Protein AF-A0A261CXR0-F1 (afdb_monomer_lite)

Structure (mmCIF, N/CA/C/O backbone):
data_AF-A0A261CXR0-F1
#
_entry.id   AF-A0A261CXR0-F1
#
loop_
_atom_site.group_PDB
_atom_site.id
_atom_site.type_symbol
_atom_site.label_atom_id
_atom_site.label_alt_id
_atom_site.label_comp_id
_atom_site.label_asym_id
_atom_site.label_entity_id
_atom_site.label_seq_id
_atom_site.pdbx_PDB_ins_code
_atom_site.Cartn_x
_atom_site.Cartn_y
_atom_site.Cartn_z
_atom_site.occupancy
_atom_site.B_iso_or_equiv
_atom_site.auth_seq_id
_atom_site.auth_comp_id
_atom_site.auth_asym_id
_atom_site.auth_atom_id
_atom_site.pdbx_PDB_model_num
ATOM 1 N N . MET A 1 1 ? 20.442 -10.184 3.361 1.00 82.75 1 MET A N 1
ATOM 2 C CA . MET A 1 1 ? 20.513 -10.593 1.941 1.00 82.75 1 MET A CA 1
ATOM 3 C C . MET A 1 1 ? 20.569 -9.322 1.122 1.00 82.75 1 MET A C 1
ATOM 5 O O . MET A 1 1 ? 19.771 -8.450 1.417 1.00 82.75 1 MET A O 1
ATOM 9 N N . GLN A 1 2 ? 21.498 -9.209 0.175 1.00 91.12 2 GLN A N 1
ATOM 10 C CA . GLN A 1 2 ? 21.590 -8.062 -0.731 1.00 91.12 2 GLN A CA 1
ATOM 11 C C . GLN A 1 2 ? 21.137 -8.507 -2.126 1.00 91.12 2 GLN A C 1
ATOM 13 O O . GLN A 1 2 ? 21.630 -9.507 -2.643 1.00 91.12 2 GLN A O 1
ATOM 18 N N . LEU A 1 3 ? 20.175 -7.792 -2.696 1.00 92.50 3 LEU A N 1
ATOM 19 C CA . LEU A 1 3 ? 19.566 -7.995 -4.012 1.00 92.50 3 LEU A CA 1
ATOM 20 C C . LEU A 1 3 ? 20.046 -6.962 -5.039 1.00 92.50 3 LEU A C 1
ATOM 22 O O . LEU A 1 3 ? 19.962 -7.215 -6.238 1.00 92.50 3 LEU A O 1
ATOM 26 N N . HIS A 1 4 ? 20.537 -5.806 -4.584 1.00 96.62 4 HIS A N 1
ATOM 27 C CA . HIS A 1 4 ? 21.045 -4.740 -5.442 1.00 96.62 4 HIS A CA 1
ATOM 28 C C . HIS A 1 4 ? 22.230 -3.999 -4.799 1.00 96.62 4 HIS A C 1
ATOM 30 O O . HIS A 1 4 ? 22.341 -3.906 -3.577 1.00 96.62 4 HIS A O 1
ATOM 36 N N . THR A 1 5 ? 23.144 -3.464 -5.611 1.00 95.94 5 THR A N 1
ATOM 37 C CA . THR A 1 5 ? 24.320 -2.724 -5.109 1.00 95.94 5 THR A CA 1
ATOM 38 C C . THR A 1 5 ? 23.984 -1.300 -4.662 1.00 95.94 5 THR A C 1
ATOM 40 O O . THR A 1 5 ? 24.599 -0.797 -3.727 1.00 95.94 5 THR A O 1
ATOM 43 N N . ASP A 1 6 ? 22.988 -0.668 -5.287 1.00 97.12 6 ASP A N 1
ATOM 44 C CA . ASP A 1 6 ? 22.354 0.566 -4.797 1.00 97.12 6 ASP A CA 1
ATOM 45 C C . ASP A 1 6 ? 21.498 0.299 -3.534 1.00 97.12 6 ASP A C 1
ATOM 47 O O . ASP A 1 6 ? 20.529 -0.462 -3.628 1.00 97.12 6 ASP A O 1
ATOM 51 N N . PRO A 1 7 ? 21.794 0.928 -2.376 1.00 94.06 7 PRO A N 1
ATOM 52 C CA . PRO A 1 7 ? 21.072 0.685 -1.122 1.00 94.06 7 PRO A CA 1
ATOM 53 C C . PRO A 1 7 ? 19.603 1.128 -1.113 1.00 94.06 7 PRO A C 1
ATOM 55 O O . PRO A 1 7 ? 18.801 0.603 -0.338 1.00 94.06 7 PRO A O 1
ATOM 58 N N . ALA A 1 8 ? 19.223 2.128 -1.912 1.00 92.69 8 ALA A N 1
ATOM 59 C CA . ALA A 1 8 ? 17.828 2.545 -2.010 1.00 92.69 8 ALA A CA 1
ATOM 60 C C . ALA A 1 8 ? 17.023 1.501 -2.788 1.00 92.69 8 ALA A C 1
ATOM 62 O O . ALA A 1 8 ? 15.955 1.091 -2.336 1.00 92.69 8 ALA A O 1
ATOM 63 N N . PHE A 1 9 ? 17.570 1.015 -3.904 1.00 96.12 9 PHE A N 1
ATOM 64 C CA . PHE A 1 9 ? 16.932 -0.042 -4.691 1.00 96.12 9 PHE A CA 1
ATOM 65 C C . PHE A 1 9 ? 16.865 -1.341 -3.889 1.00 96.12 9 PHE A C 1
ATOM 67 O O . PHE A 1 9 ? 15.807 -1.961 -3.831 1.00 96.12 9 PHE A O 1
ATOM 74 N N . ASP A 1 10 ? 17.946 -1.711 -3.199 1.00 94.56 10 ASP A N 1
ATOM 75 C CA . ASP A 1 10 ? 18.016 -2.925 -2.382 1.00 94.56 10 ASP A CA 1
ATOM 76 C C . ASP A 1 10 ? 16.894 -2.997 -1.337 1.00 94.56 10 ASP A C 1
ATOM 78 O O . ASP A 1 10 ? 16.159 -3.984 -1.275 1.00 94.56 10 ASP A O 1
ATOM 82 N N . ARG A 1 11 ? 16.678 -1.908 -0.586 1.00 90.38 11 ARG A N 1
ATOM 83 C CA . ARG A 1 11 ? 15.590 -1.817 0.402 1.00 90.38 11 ARG A CA 1
ATOM 84 C C . ARG A 1 11 ? 14.211 -2.022 -0.225 1.00 90.38 11 ARG A C 1
ATOM 86 O O . ARG A 1 11 ? 13.382 -2.744 0.329 1.00 90.38 11 ARG A O 1
ATOM 93 N N . LEU A 1 12 ? 13.961 -1.436 -1.394 1.00 92.50 12 LEU A N 1
ATOM 94 C CA . LEU A 1 12 ? 12.686 -1.588 -2.102 1.00 92.50 12 LEU A CA 1
ATOM 95 C C . LEU A 1 12 ? 12.484 -2.998 -2.666 1.00 92.50 12 LEU A C 1
ATOM 97 O O . LEU A 1 12 ? 11.352 -3.491 -2.692 1.00 92.50 12 LEU A O 1
ATOM 101 N N . LEU A 1 13 ? 13.556 -3.666 -3.092 1.00 94.69 13 LEU A N 1
ATOM 102 C CA . LEU A 1 13 ? 13.505 -5.061 -3.532 1.00 94.69 13 LEU A CA 1
ATOM 103 C C . LEU A 1 13 ? 13.251 -6.012 -2.363 1.00 94.69 13 LEU A C 1
ATOM 105 O O . LEU A 1 13 ? 12.416 -6.907 -2.485 1.00 94.69 13 LEU A O 1
ATOM 109 N N . LEU A 1 14 ? 13.898 -5.793 -1.216 1.00 90.88 14 LEU A N 1
ATOM 110 C CA . LEU A 1 14 ? 13.648 -6.563 0.005 1.00 90.88 14 LEU A CA 1
ATOM 111 C C . LEU A 1 14 ? 12.201 -6.397 0.481 1.00 90.88 14 LEU A C 1
ATOM 113 O O . LEU A 1 14 ? 11.533 -7.389 0.770 1.00 90.88 14 LEU A O 1
ATOM 117 N N . ARG A 1 15 ? 11.671 -5.168 0.464 1.00 88.81 15 ARG A N 1
ATOM 118 C CA . ARG A 1 15 ? 10.248 -4.922 0.728 1.00 88.81 15 ARG A CA 1
ATOM 119 C C . ARG A 1 15 ? 9.354 -5.639 -0.284 1.00 88.81 15 ARG A C 1
ATOM 121 O O . ARG A 1 15 ? 8.373 -6.257 0.112 1.00 88.81 15 ARG A O 1
ATOM 128 N N . SER A 1 16 ? 9.703 -5.626 -1.568 1.00 93.12 16 SER A N 1
ATOM 129 C CA . SER A 1 16 ? 8.937 -6.348 -2.595 1.00 93.12 16 SER A CA 1
ATOM 130 C C . SER A 1 16 ? 8.933 -7.861 -2.369 1.00 93.12 16 SER A C 1
ATOM 132 O O . SER A 1 16 ? 7.920 -8.504 -2.621 1.00 93.12 16 SER A O 1
ATOM 134 N N . LEU A 1 17 ? 10.011 -8.446 -1.836 1.00 91.62 17 LEU A N 1
ATOM 135 C CA . LEU A 1 17 ? 10.015 -9.868 -1.480 1.00 91.62 17 LEU A CA 1
ATOM 136 C C . LEU A 1 17 ? 8.971 -10.204 -0.413 1.00 91.62 17 LEU A C 1
ATOM 138 O O . LEU A 1 17 ? 8.344 -11.259 -0.514 1.00 91.62 17 LEU A O 1
ATOM 142 N N . SER A 1 18 ? 8.747 -9.314 0.560 1.00 86.62 18 SER A N 1
ATOM 143 C CA . SER A 1 18 ? 7.782 -9.551 1.647 1.00 86.62 18 SER A CA 1
ATOM 144 C C . SER A 1 18 ? 6.348 -9.760 1.150 1.00 86.62 18 SER A C 1
ATOM 146 O O . SER A 1 18 ? 5.583 -10.492 1.769 1.00 86.62 18 SER A O 1
ATOM 148 N N . VAL A 1 19 ? 6.008 -9.207 -0.019 1.00 90.88 19 VAL A N 1
ATOM 149 C CA . VAL A 1 19 ? 4.663 -9.300 -0.603 1.00 90.88 19 VAL A CA 1
ATOM 150 C C . VAL A 1 19 ? 4.556 -10.316 -1.748 1.00 90.88 19 VAL A C 1
ATOM 152 O O . VAL A 1 19 ? 3.523 -10.419 -2.413 1.00 90.88 19 VAL A O 1
ATOM 155 N N . THR A 1 20 ? 5.605 -11.109 -1.988 1.00 92.69 20 THR A N 1
ATOM 156 C CA . THR A 1 20 ? 5.555 -12.195 -2.986 1.00 92.69 20 THR A CA 1
ATOM 157 C C . THR A 1 20 ? 4.583 -13.301 -2.581 1.00 92.69 20 THR A C 1
ATOM 159 O O . THR A 1 20 ? 3.898 -13.854 -3.439 1.00 92.69 20 THR A O 1
ATOM 162 N N . ALA A 1 21 ? 4.460 -13.582 -1.279 1.00 87.62 21 ALA A N 1
ATOM 163 C CA . ALA A 1 21 ? 3.571 -14.617 -0.749 1.00 87.62 21 ALA A CA 1
ATOM 164 C C . ALA A 1 21 ? 2.083 -14.330 -1.024 1.00 87.62 21 ALA A C 1
ATOM 166 O O . ALA A 1 21 ? 1.314 -15.258 -1.261 1.00 87.62 21 ALA A O 1
ATOM 167 N N . VAL A 1 22 ? 1.691 -13.052 -1.056 1.00 87.38 22 VAL A N 1
ATOM 168 C CA . VAL A 1 22 ? 0.324 -12.613 -1.397 1.00 87.38 22 VAL A CA 1
ATOM 169 C C . VAL A 1 22 ? 0.134 -12.364 -2.900 1.00 87.38 22 VAL A C 1
ATOM 171 O O . VAL A 1 22 ? -0.934 -11.948 -3.338 1.00 87.38 22 VAL A O 1
ATOM 174 N N . GLY A 1 23 ? 1.164 -12.619 -3.714 1.00 90.94 23 GLY A N 1
ATOM 175 C CA . GLY A 1 23 ? 1.119 -12.462 -5.168 1.00 90.94 23 GLY A CA 1
ATOM 176 C C . GLY A 1 23 ? 1.191 -11.017 -5.669 1.00 90.94 23 GLY A C 1
ATOM 177 O O . GLY A 1 23 ? 1.042 -10.804 -6.868 1.00 90.94 23 GLY A O 1
ATOM 178 N N . ALA A 1 24 ? 1.443 -10.038 -4.794 1.00 93.94 24 ALA A N 1
ATOM 179 C CA . ALA A 1 24 ? 1.566 -8.631 -5.180 1.00 93.94 24 ALA A CA 1
ATOM 180 C C . ALA A 1 24 ? 2.911 -8.308 -5.844 1.00 93.94 24 ALA A C 1
ATOM 182 O O . ALA A 1 24 ? 3.034 -7.308 -6.533 1.00 93.94 24 ALA A O 1
ATOM 183 N N . ALA A 1 25 ? 3.932 -9.144 -5.665 1.00 94.44 25 ALA A N 1
ATOM 184 C CA . ALA A 1 25 ? 5.190 -9.004 -6.383 1.00 94.44 25 ALA A CA 1
ATOM 185 C C . ALA A 1 25 ? 5.656 -10.343 -6.948 1.00 94.44 25 ALA A C 1
ATOM 187 O O . ALA A 1 25 ? 5.392 -11.413 -6.397 1.00 94.44 25 ALA A O 1
ATOM 188 N N . ASN A 1 26 ? 6.405 -10.273 -8.045 1.00 93.06 26 ASN A N 1
ATOM 189 C CA . ASN A 1 26 ? 6.978 -11.436 -8.701 1.00 93.06 26 ASN A CA 1
ATOM 190 C C . ASN A 1 26 ? 8.478 -11.541 -8.382 1.00 93.06 26 ASN A C 1
ATOM 192 O O . ASN A 1 26 ? 9.252 -10.644 -8.709 1.00 93.06 26 ASN A O 1
ATOM 196 N N . ALA A 1 27 ? 8.906 -12.662 -7.793 1.00 94.06 27 ALA A N 1
ATOM 197 C CA . ALA A 1 27 ? 10.312 -12.905 -7.454 1.00 94.06 27 ALA A CA 1
ATOM 198 C C . ALA A 1 27 ? 11.256 -12.828 -8.671 1.00 94.06 27 ALA A C 1
ATOM 200 O O . ALA A 1 27 ? 12.384 -12.356 -8.547 1.00 94.06 27 ALA A O 1
ATOM 201 N N . THR A 1 28 ? 10.795 -13.237 -9.858 1.00 95.06 28 THR A N 1
ATOM 202 C CA . THR A 1 28 ? 11.580 -13.118 -11.098 1.00 95.06 28 THR A CA 1
ATOM 203 C C . THR A 1 28 ? 11.722 -11.664 -11.545 1.00 95.06 28 THR A C 1
ATOM 205 O O . THR A 1 28 ? 12.810 -11.268 -11.955 1.00 95.06 28 THR A O 1
ATOM 208 N N . ALA A 1 29 ? 10.678 -1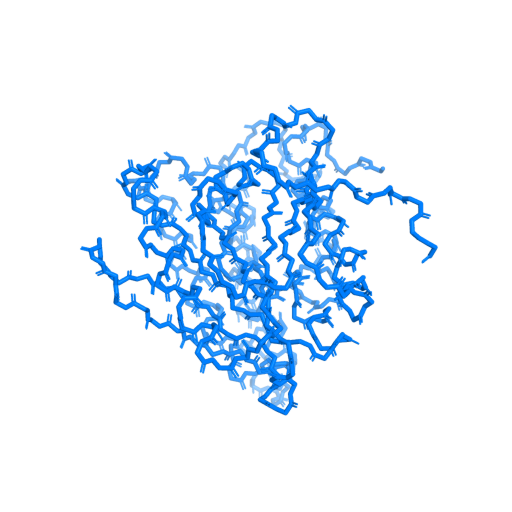0.844 -11.376 1.00 96.00 29 ALA A N 1
ATOM 209 C CA . ALA A 1 29 ? 10.755 -9.407 -11.629 1.00 96.00 29 ALA A CA 1
ATOM 210 C C . ALA A 1 29 ? 11.716 -8.726 -10.642 1.00 96.00 29 ALA A C 1
ATOM 212 O O . ALA A 1 29 ? 12.537 -7.913 -11.056 1.00 96.00 29 ALA A O 1
ATOM 213 N N . ILE A 1 30 ? 11.687 -9.110 -9.363 1.00 96.69 30 ILE A N 1
ATOM 214 C CA . ILE A 1 30 ? 12.619 -8.608 -8.340 1.00 96.69 30 ILE A CA 1
ATOM 215 C C . ILE A 1 30 ? 14.069 -8.957 -8.702 1.00 96.69 30 ILE A C 1
ATOM 217 O O . ILE A 1 30 ? 14.926 -8.076 -8.717 1.00 96.69 30 ILE A O 1
ATOM 221 N N . ALA A 1 31 ? 14.344 -10.219 -9.046 1.00 95.31 31 ALA A N 1
ATOM 222 C CA . ALA A 1 31 ? 15.679 -10.653 -9.458 1.00 95.31 31 ALA A CA 1
ATOM 223 C C . ALA A 1 31 ? 16.151 -9.948 -10.743 1.00 95.31 31 ALA A C 1
ATOM 225 O O . ALA A 1 31 ? 17.326 -9.606 -10.872 1.00 95.31 31 ALA A O 1
ATOM 226 N N . GLY A 1 32 ? 15.234 -9.693 -11.681 1.00 96.00 32 GLY A N 1
ATOM 227 C CA . GLY A 1 32 ? 15.543 -9.023 -12.940 1.00 96.00 32 GLY A CA 1
ATOM 228 C C . GLY A 1 32 ? 16.048 -7.590 -12.760 1.00 96.00 32 GLY A C 1
ATOM 229 O O . GLY A 1 32 ? 16.929 -7.184 -13.520 1.00 96.00 32 GLY A O 1
ATOM 230 N N . VAL A 1 33 ? 15.609 -6.866 -11.719 1.00 95.88 33 VAL A N 1
ATOM 231 C CA . VAL A 1 33 ? 16.110 -5.510 -11.414 1.00 95.88 33 VAL A CA 1
ATOM 232 C C . VAL A 1 33 ? 17.625 -5.510 -11.241 1.00 95.88 33 VAL A C 1
ATOM 234 O O . VAL A 1 33 ? 18.299 -4.723 -11.898 1.00 95.88 33 VAL A O 1
ATOM 237 N N . GLY A 1 34 ? 18.172 -6.444 -10.453 1.00 90.31 34 GLY A N 1
ATOM 238 C CA . GLY A 1 34 ? 19.616 -6.555 -10.199 1.00 90.31 34 GLY A CA 1
ATOM 239 C C . GLY A 1 34 ? 20.476 -6.785 -11.444 1.00 90.31 34 GLY A C 1
ATOM 240 O O . GLY A 1 34 ? 21.687 -6.593 -11.400 1.00 90.31 34 GLY A O 1
ATOM 241 N N . THR A 1 35 ? 19.860 -7.177 -12.562 1.00 92.25 35 THR A N 1
ATOM 242 C CA . THR A 1 35 ? 20.549 -7.422 -13.839 1.00 92.25 35 THR A CA 1
ATOM 243 C C . THR A 1 35 ? 20.279 -6.360 -14.903 1.00 92.25 35 THR A C 1
ATOM 245 O O . THR A 1 35 ? 21.056 -6.241 -15.846 1.00 92.25 35 THR A O 1
ATOM 248 N N . GLN A 1 36 ? 19.180 -5.610 -14.785 1.00 95.75 36 GLN A N 1
ATOM 249 C CA . GLN A 1 36 ? 18.674 -4.729 -15.847 1.00 95.75 36 GLN A CA 1
ATOM 250 C C . GLN A 1 36 ? 18.644 -3.252 -15.462 1.00 95.75 36 GLN A C 1
ATOM 252 O O . GLN A 1 36 ? 18.491 -2.401 -16.338 1.00 95.75 36 GLN A O 1
ATOM 257 N N . VAL A 1 37 ? 18.781 -2.937 -14.177 1.00 97.88 37 VAL A N 1
ATOM 258 C CA . VAL A 1 37 ? 18.775 -1.568 -13.669 1.00 97.88 37 VAL A CA 1
ATOM 259 C C . VAL A 1 37 ? 20.152 -1.278 -13.092 1.00 97.88 37 VAL A C 1
ATOM 261 O O . VAL A 1 37 ? 20.631 -1.987 -12.213 1.00 97.88 37 VAL A O 1
ATOM 264 N N . ALA A 1 38 ? 20.820 -0.255 -13.618 1.00 96.88 38 ALA A N 1
ATOM 265 C CA . ALA A 1 38 ? 22.109 0.160 -13.086 1.00 96.88 38 ALA A CA 1
ATOM 266 C C . ALA A 1 38 ? 21.933 0.957 -11.774 1.00 96.88 38 ALA A C 1
ATOM 268 O O . ALA A 1 38 ? 20.893 1.590 -11.572 1.00 96.88 38 ALA A O 1
ATOM 269 N N . PRO A 1 39 ? 22.934 0.957 -10.875 1.00 97.06 39 PRO A N 1
ATOM 270 C CA . PRO A 1 39 ? 22.882 1.726 -9.629 1.00 97.06 39 PRO A CA 1
ATOM 271 C C . PRO A 1 39 ? 22.617 3.213 -9.868 1.00 97.06 39 PRO A C 1
ATOM 273 O O . PRO A 1 39 ? 23.214 3.803 -10.763 1.00 97.06 39 PRO A O 1
ATOM 276 N N . GLY A 1 40 ? 21.716 3.811 -9.085 1.00 96.00 40 GLY A N 1
ATOM 277 C CA . GLY A 1 40 ? 21.307 5.2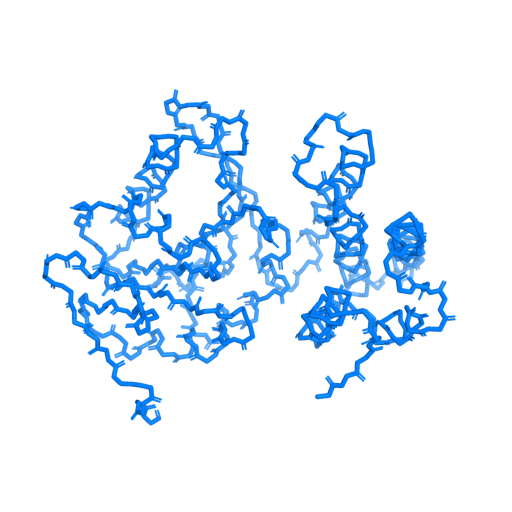11 -9.218 1.00 96.00 40 GLY A CA 1
ATOM 278 C C . GLY A 1 40 ? 20.437 5.556 -10.437 1.00 96.00 40 GLY A C 1
ATOM 279 O O . GLY A 1 40 ? 19.921 6.671 -10.503 1.00 96.00 40 GLY A O 1
ATOM 280 N N . GLU A 1 41 ? 20.215 4.640 -11.389 1.00 97.56 41 GLU A N 1
ATOM 281 C CA . GLU A 1 41 ? 19.472 4.922 -12.628 1.00 97.56 41 GLU A CA 1
ATOM 282 C C . GLU A 1 41 ? 17.950 4.867 -12.422 1.00 97.56 41 GLU A C 1
ATOM 284 O O . GLU A 1 41 ? 17.263 3.934 -12.846 1.00 97.56 41 GLU A O 1
ATOM 289 N N . VAL A 1 42 ? 17.402 5.908 -11.789 1.00 97.06 42 VAL A N 1
ATOM 290 C CA . VAL A 1 42 ? 15.967 6.040 -11.470 1.00 97.06 42 VAL A CA 1
ATOM 291 C C . VAL A 1 42 ? 15.063 5.918 -12.706 1.00 97.06 42 VAL A C 1
ATOM 293 O O . VAL A 1 42 ? 14.001 5.305 -12.635 1.00 97.06 42 VAL A O 1
ATOM 296 N N . VAL A 1 43 ? 15.487 6.431 -13.865 1.00 97.25 43 VAL A N 1
ATOM 297 C CA . VAL A 1 43 ? 14.714 6.305 -15.117 1.00 97.25 43 VAL A CA 1
ATOM 298 C C . VAL A 1 43 ? 14.663 4.850 -15.597 1.00 97.25 43 VAL A C 1
ATOM 300 O O . VAL A 1 43 ? 13.640 4.389 -16.103 1.00 97.25 43 VAL A O 1
ATOM 303 N N . SER A 1 44 ? 15.759 4.105 -15.433 1.00 97.50 44 SER A N 1
ATOM 304 C CA . SER A 1 44 ? 15.796 2.678 -15.773 1.00 97.50 44 SER A CA 1
ATOM 305 C C . SER A 1 44 ? 14.941 1.859 -14.807 1.00 97.50 44 SER A C 1
ATOM 307 O O . SER A 1 44 ? 14.242 0.947 -15.246 1.00 97.50 44 SER A O 1
ATOM 309 N N . TRP A 1 45 ? 14.944 2.220 -13.519 1.00 98.19 45 TRP A N 1
ATOM 310 C CA . TRP A 1 45 ? 14.057 1.652 -12.503 1.00 98.19 45 TRP A CA 1
ATOM 311 C C . TRP A 1 45 ? 12.580 1.845 -12.868 1.00 98.19 45 TRP A C 1
ATOM 313 O O . TRP A 1 45 ? 11.829 0.873 -12.917 1.00 98.19 45 TRP A O 1
ATOM 323 N N . GLU A 1 46 ? 12.171 3.077 -13.181 1.00 98.12 46 GLU A N 1
ATOM 324 C CA . GLU A 1 46 ? 10.792 3.401 -13.566 1.00 98.12 46 GLU A CA 1
ATOM 325 C C . GLU A 1 46 ? 10.341 2.592 -14.777 1.00 98.12 46 GLU A C 1
ATOM 327 O O . GLU A 1 46 ? 9.346 1.873 -14.705 1.00 98.12 46 GLU A O 1
ATOM 332 N N . ARG A 1 47 ? 11.126 2.618 -15.859 1.00 98.31 47 ARG A N 1
ATOM 333 C CA . ARG A 1 47 ? 10.788 1.914 -17.100 1.00 98.31 47 ARG A CA 1
ATOM 334 C C . ARG A 1 47 ? 10.726 0.404 -16.912 1.00 98.31 47 ARG A C 1
ATOM 336 O O . ARG A 1 47 ? 9.979 -0.280 -17.614 1.00 98.31 47 ARG A O 1
ATOM 343 N N . TYR A 1 48 ? 11.568 -0.137 -16.036 1.00 98.56 48 TYR A N 1
ATOM 344 C CA . TYR A 1 48 ? 11.548 -1.554 -15.706 1.00 98.56 48 TYR A CA 1
ATOM 345 C C . TYR A 1 48 ? 10.231 -1.920 -15.022 1.00 98.56 48 TYR A C 1
ATOM 347 O O . TYR A 1 48 ? 9.484 -2.754 -15.529 1.00 98.56 48 TYR A O 1
ATOM 355 N N . TRP A 1 49 ? 9.915 -1.248 -13.917 1.00 98.50 49 TRP A N 1
ATOM 356 C CA . TRP A 1 49 ? 8.736 -1.560 -13.116 1.00 98.50 49 TRP A CA 1
ATOM 357 C C . TRP A 1 49 ? 7.426 -1.246 -13.827 1.00 98.50 49 TRP A C 1
ATOM 359 O O . TRP A 1 49 ? 6.487 -2.031 -13.741 1.00 98.50 49 TRP A O 1
ATOM 369 N N . ARG A 1 50 ? 7.370 -0.165 -14.606 1.00 98.62 50 ARG A N 1
ATOM 370 C CA . ARG A 1 50 ? 6.195 0.154 -15.416 1.00 98.62 50 ARG A CA 1
ATOM 371 C C . ARG A 1 50 ? 5.882 -0.955 -16.419 1.00 98.62 50 ARG A C 1
ATOM 373 O O . ARG A 1 50 ? 4.745 -1.398 -16.500 1.00 98.62 50 ARG A O 1
ATOM 380 N N . ARG A 1 51 ? 6.907 -1.480 -17.097 1.00 98.56 51 ARG A N 1
ATOM 381 C CA . ARG A 1 51 ? 6.764 -2.606 -18.032 1.00 98.56 51 ARG A CA 1
ATOM 382 C C . ARG A 1 51 ? 6.311 -3.890 -17.342 1.00 98.56 51 ARG A C 1
ATOM 384 O O . ARG A 1 51 ? 5.565 -4.665 -17.931 1.00 98.56 51 ARG A O 1
ATOM 391 N N . GLU A 1 52 ? 6.773 -4.142 -16.119 1.00 98.62 52 GLU A N 1
ATOM 392 C CA . GLU A 1 52 ? 6.272 -5.267 -15.321 1.00 98.62 52 GLU A CA 1
ATOM 393 C C . GLU A 1 52 ? 4.802 -5.079 -14.932 1.00 98.62 52 GLU A C 1
ATOM 395 O O . GLU A 1 52 ? 4.047 -6.051 -14.962 1.00 98.62 52 GLU A O 1
ATOM 400 N N . GLY A 1 53 ? 4.380 -3.840 -14.661 1.00 98.56 53 GLY A N 1
ATOM 401 C CA . GLY A 1 53 ? 2.974 -3.480 -14.482 1.00 98.56 53 GLY A CA 1
ATOM 402 C C . GLY A 1 53 ? 2.134 -3.773 -15.723 1.00 98.56 53 GLY A C 1
ATOM 403 O O . GLY A 1 53 ? 1.151 -4.505 -15.631 1.00 98.56 53 GLY A O 1
ATOM 404 N N . ASP A 1 54 ? 2.577 -3.302 -16.891 1.00 98.75 54 ASP A N 1
ATOM 405 C CA . ASP A 1 54 ? 1.879 -3.508 -18.169 1.00 98.75 54 ASP A CA 1
ATOM 406 C C . ASP A 1 54 ? 1.727 -5.007 -18.490 1.00 98.75 54 ASP A C 1
ATOM 408 O O . ASP A 1 54 ? 0.636 -5.485 -18.790 1.00 98.75 54 ASP A O 1
ATOM 412 N N . ARG A 1 55 ? 2.801 -5.789 -18.320 1.00 98.56 55 ARG A N 1
ATOM 413 C CA . ARG A 1 55 ? 2.767 -7.253 -18.494 1.00 98.56 55 ARG A CA 1
ATOM 414 C C . ARG A 1 55 ? 1.834 -7.945 -17.509 1.00 98.56 55 ARG A C 1
ATOM 416 O O . ARG A 1 55 ? 1.273 -8.989 -17.828 1.00 98.56 55 ARG A O 1
ATOM 423 N N . ALA A 1 56 ? 1.733 -7.444 -16.281 1.00 98.50 56 ALA A N 1
ATOM 424 C CA . ALA A 1 56 ? 0.820 -8.001 -15.296 1.00 98.50 56 ALA A CA 1
ATOM 425 C C . ALA A 1 56 ? -0.643 -7.710 -15.671 1.00 98.50 56 ALA A C 1
ATOM 427 O O . ALA A 1 56 ? -1.469 -8.603 -15.515 1.00 98.50 56 ALA A O 1
ATOM 428 N N . LEU A 1 57 ? -0.954 -6.540 -16.244 1.00 98.62 57 LEU A N 1
ATOM 429 C CA . LEU A 1 57 ? -2.287 -6.262 -16.796 1.00 98.62 57 LEU A CA 1
ATOM 430 C C . LEU A 1 57 ? -2.641 -7.215 -17.943 1.00 98.62 57 LEU A C 1
ATOM 432 O O . LEU A 1 57 ? -3.684 -7.856 -17.884 1.00 98.62 57 LEU A O 1
ATOM 436 N N . GLU A 1 58 ? -1.744 -7.400 -18.917 1.00 98.62 58 GLU A N 1
ATOM 437 C CA . GLU A 1 58 ? -1.953 -8.356 -20.020 1.00 98.62 58 GLU A CA 1
ATOM 438 C C . GLU A 1 58 ? -2.239 -9.771 -19.491 1.00 98.62 58 GLU A C 1
ATOM 440 O O . GLU A 1 58 ? -3.189 -10.435 -19.902 1.00 98.62 58 GLU A O 1
ATOM 445 N N . ARG A 1 59 ? -1.464 -10.223 -18.495 1.00 98.56 59 ARG A N 1
ATOM 446 C CA . ARG A 1 59 ? -1.700 -11.522 -17.853 1.00 98.56 59 ARG A CA 1
ATOM 447 C C . ARG A 1 59 ? -3.009 -11.566 -17.069 1.00 98.56 59 ARG A C 1
ATOM 449 O O . ARG A 1 59 ? -3.551 -12.655 -16.912 1.00 98.56 59 ARG A O 1
ATOM 456 N N . ALA A 1 60 ? -3.485 -10.455 -16.514 1.00 98.56 60 ALA A N 1
ATOM 457 C CA . ALA A 1 60 ? -4.781 -10.418 -15.843 1.00 98.56 60 ALA A CA 1
ATOM 458 C C . ALA A 1 60 ? -5.915 -10.641 -16.850 1.00 98.56 60 ALA A C 1
ATOM 460 O O . ALA A 1 60 ? -6.798 -11.456 -16.583 1.00 98.56 60 ALA A O 1
ATOM 461 N N . ASP A 1 61 ? -5.838 -10.002 -18.017 1.00 98.56 61 ASP A N 1
ATOM 462 C CA . ASP A 1 61 ? -6.809 -10.172 -19.100 1.00 98.56 61 ASP A CA 1
ATOM 463 C C . ASP A 1 61 ? -6.832 -11.618 -19.613 1.00 98.56 61 ASP A C 1
ATOM 465 O O . ASP A 1 61 ? -7.901 -12.225 -19.699 1.00 98.56 61 ASP A O 1
ATOM 469 N N . ASP A 1 62 ? -5.660 -12.220 -19.846 1.00 98.62 62 ASP A N 1
ATOM 470 C CA . ASP A 1 62 ? -5.545 -13.634 -20.235 1.00 98.62 62 ASP A CA 1
ATOM 471 C C . ASP A 1 62 ? -6.189 -14.575 -19.202 1.00 98.62 62 ASP A C 1
ATOM 473 O O . ASP A 1 62 ? -6.804 -15.586 -19.548 1.00 98.62 62 ASP A O 1
ATOM 477 N N . ARG A 1 63 ? -6.052 -14.254 -17.909 1.00 98.44 63 ARG A N 1
ATOM 478 C CA . ARG A 1 63 ? -6.616 -15.044 -16.803 1.00 98.44 63 ARG A CA 1
ATOM 479 C C . ARG A 1 63 ? -8.127 -14.901 -16.727 1.00 98.44 63 ARG A C 1
ATOM 481 O O . ARG A 1 63 ? -8.805 -15.907 -16.542 1.00 98.44 63 ARG A O 1
ATOM 488 N N . LEU A 1 64 ? -8.652 -13.691 -16.914 1.00 98.25 64 LEU A N 1
ATOM 489 C CA . LEU A 1 64 ? -10.094 -13.453 -17.005 1.00 98.25 64 LEU A CA 1
ATOM 490 C C . LEU A 1 64 ? -10.702 -14.178 -18.207 1.00 98.25 64 LEU A C 1
ATOM 492 O O . LEU A 1 64 ? -11.746 -14.805 -18.063 1.00 98.25 64 LEU A O 1
ATOM 496 N N . ALA A 1 65 ? -10.031 -14.167 -19.361 1.00 98.25 65 ALA A N 1
ATOM 497 C CA . ALA A 1 65 ? -10.475 -14.893 -20.553 1.00 98.25 65 ALA A CA 1
ATOM 498 C C . ALA A 1 65 ? -10.506 -16.422 -20.359 1.00 98.25 65 ALA A C 1
ATOM 500 O O . ALA A 1 65 ? -11.197 -17.125 -21.095 1.00 98.25 65 ALA A O 1
ATOM 501 N N . ALA A 1 66 ? -9.765 -16.929 -19.372 1.00 98.31 66 ALA A N 1
ATOM 502 C CA . ALA A 1 66 ? -9.721 -18.332 -18.977 1.00 98.31 66 ALA A CA 1
ATOM 503 C C . ALA A 1 66 ? -10.558 -18.645 -17.717 1.00 98.31 66 ALA A C 1
ATOM 505 O O . ALA A 1 66 ? -10.372 -19.711 -17.127 1.00 98.31 66 ALA A O 1
ATOM 506 N N . ASP A 1 67 ? -11.429 -17.727 -17.277 1.00 98.00 67 ASP A N 1
ATOM 507 C CA . ASP A 1 67 ? -12.243 -17.824 -16.053 1.00 98.00 67 ASP A CA 1
ATOM 508 C C . ASP A 1 67 ? -11.431 -18.015 -14.743 1.00 98.00 67 ASP A C 1
ATOM 510 O O . ASP A 1 67 ? -11.968 -18.393 -13.699 1.00 98.00 67 ASP A O 1
ATOM 514 N N . ASP A 1 68 ? -10.129 -17.703 -14.744 1.00 98.12 68 ASP A N 1
ATOM 515 C CA . ASP A 1 68 ? -9.255 -17.735 -13.562 1.00 98.12 68 ASP A CA 1
ATOM 516 C C . ASP A 1 68 ? -9.319 -16.401 -12.799 1.00 98.12 68 ASP A C 1
ATOM 518 O O . ASP A 1 68 ? -8.374 -15.608 -12.785 1.00 98.12 68 ASP A O 1
ATOM 522 N N . VAL A 1 69 ? -10.455 -16.153 -12.139 1.00 97.81 69 VAL A N 1
ATOM 523 C CA . VAL A 1 69 ? -10.725 -14.921 -11.368 1.00 97.81 69 VAL A CA 1
ATOM 524 C C . VAL A 1 69 ? -9.667 -14.669 -10.290 1.00 97.81 69 VAL A C 1
ATOM 526 O O . VAL A 1 69 ? -9.171 -13.553 -10.138 1.00 97.81 69 VAL A O 1
ATOM 529 N N . SER A 1 70 ? -9.278 -15.714 -9.556 1.00 96.06 70 SER A N 1
ATOM 530 C CA . SER A 1 70 ? -8.272 -15.604 -8.494 1.00 96.06 70 SER A CA 1
ATOM 531 C C . SER A 1 70 ? -6.888 -15.268 -9.063 1.00 96.06 70 SER A C 1
ATOM 533 O O . SER A 1 70 ? -6.147 -14.464 -8.494 1.00 96.06 70 SER A O 1
ATOM 535 N N . GLY A 1 71 ? -6.527 -15.867 -10.202 1.00 97.31 71 GLY A N 1
ATOM 536 C CA . GLY A 1 71 ? -5.316 -15.538 -10.942 1.00 97.31 71 GLY A CA 1
ATOM 537 C C . GLY A 1 71 ? -5.317 -14.106 -11.459 1.00 97.31 71 GLY A C 1
ATOM 538 O O . GLY A 1 71 ? -4.310 -13.418 -11.290 1.00 97.31 71 GLY A O 1
ATOM 539 N N . ALA A 1 72 ? -6.437 -13.639 -12.011 1.00 98.38 72 ALA A N 1
ATOM 540 C CA . ALA A 1 72 ? -6.603 -12.265 -12.473 1.00 98.38 72 ALA A CA 1
ATOM 541 C C . ALA A 1 72 ? -6.441 -11.252 -11.333 1.00 98.38 72 ALA A C 1
ATOM 543 O O . ALA A 1 72 ? -5.647 -10.321 -11.457 1.00 98.38 72 ALA A O 1
ATOM 544 N N . GLY A 1 73 ? -7.091 -11.480 -10.185 1.00 97.44 73 GLY A N 1
ATOM 545 C CA . GLY A 1 73 ? -6.947 -10.631 -8.998 1.00 97.44 73 GLY A CA 1
ATOM 546 C C . GLY A 1 73 ? -5.494 -10.498 -8.533 1.00 97.44 73 GLY A C 1
ATOM 547 O O . GLY A 1 73 ? -5.022 -9.388 -8.282 1.00 97.44 73 GLY A O 1
ATOM 548 N N . ARG A 1 74 ? -4.735 -11.605 -8.510 1.00 96.81 74 ARG A N 1
ATOM 549 C CA . ARG A 1 74 ? -3.293 -11.571 -8.198 1.00 96.81 74 ARG A CA 1
ATOM 550 C C . ARG A 1 74 ? -2.484 -10.782 -9.227 1.00 96.81 74 ARG A C 1
ATOM 552 O O . ARG A 1 74 ? -1.576 -10.053 -8.844 1.00 96.81 74 ARG A O 1
ATOM 559 N N . GLN A 1 75 ? -2.784 -10.913 -10.521 1.00 98.25 75 GLN A N 1
ATOM 560 C CA . GLN A 1 75 ? -2.067 -10.161 -11.556 1.00 98.25 75 GLN A CA 1
ATOM 561 C C . GLN A 1 75 ? -2.379 -8.659 -11.503 1.00 98.25 75 GLN A C 1
ATOM 563 O O . GLN A 1 75 ? -1.456 -7.857 -11.604 1.00 98.25 75 GLN A O 1
ATOM 568 N N . LEU A 1 76 ? -3.627 -8.260 -11.242 1.00 98.50 76 LEU A N 1
ATOM 569 C CA . LEU A 1 76 ? -3.987 -6.850 -11.041 1.00 98.50 76 LEU A CA 1
ATOM 570 C C . LEU A 1 76 ? -3.312 -6.260 -9.796 1.00 98.50 76 LEU A C 1
ATOM 572 O O . LEU A 1 76 ? -2.792 -5.144 -9.841 1.00 98.50 76 LEU A O 1
ATOM 576 N N . LEU A 1 77 ? -3.232 -7.029 -8.704 1.00 97.56 77 LEU A N 1
ATOM 577 C CA . LEU A 1 77 ? -2.472 -6.627 -7.520 1.00 97.56 77 LEU A CA 1
ATOM 578 C C . LEU A 1 77 ? -0.973 -6.484 -7.836 1.00 97.56 77 LEU A C 1
ATOM 580 O O . LEU A 1 77 ? -0.344 -5.515 -7.410 1.00 97.56 77 LEU A O 1
ATOM 584 N N . SER A 1 78 ? -0.414 -7.394 -8.642 1.00 98.19 78 SER A N 1
ATOM 585 C CA . SER A 1 78 ? 0.967 -7.299 -9.127 1.00 98.19 78 SER A CA 1
ATOM 586 C C . SER A 1 78 ? 1.205 -6.089 -10.029 1.00 98.19 78 SER A C 1
ATOM 588 O O . SER A 1 78 ? 2.290 -5.501 -9.979 1.00 98.19 78 SER A O 1
ATOM 590 N N . ALA A 1 79 ? 0.220 -5.703 -10.842 1.00 98.62 79 ALA A N 1
ATOM 591 C CA . ALA A 1 79 ? 0.285 -4.499 -11.661 1.00 98.62 79 ALA A CA 1
ATOM 592 C C . ALA A 1 79 ? 0.301 -3.245 -10.780 1.00 98.62 79 ALA A C 1
ATOM 594 O O . ALA A 1 79 ? 1.198 -2.414 -10.919 1.00 98.62 79 ALA A O 1
ATOM 595 N N . SER A 1 80 ? -0.618 -3.162 -9.809 1.00 98.31 80 SER A N 1
ATOM 596 C CA . SER A 1 80 ? -0.662 -2.082 -8.815 1.00 98.31 80 SER A CA 1
ATOM 597 C C . SER A 1 80 ? 0.684 -1.897 -8.109 1.00 98.31 80 SER A C 1
ATOM 599 O O . SER A 1 80 ? 1.249 -0.801 -8.135 1.00 98.31 80 SER A O 1
ATOM 601 N N . TRP A 1 81 ? 1.252 -2.973 -7.553 1.00 97.75 81 TRP A N 1
ATOM 602 C CA . TRP A 1 81 ? 2.554 -2.915 -6.884 1.00 97.75 81 TRP A CA 1
ATOM 603 C C . TRP A 1 81 ? 3.657 -2.422 -7.823 1.00 97.75 81 TRP A C 1
ATOM 605 O O . TRP A 1 81 ? 4.438 -1.544 -7.464 1.00 97.75 81 TRP A O 1
ATOM 615 N N . SER A 1 82 ? 3.709 -2.946 -9.050 1.00 98.31 82 SER A N 1
ATOM 616 C CA . SER A 1 82 ? 4.741 -2.581 -10.025 1.00 98.31 82 SER A CA 1
ATOM 617 C C . SER A 1 82 ? 4.659 -1.102 -10.416 1.00 98.31 82 SER A C 1
ATOM 619 O O . SER A 1 82 ? 5.679 -0.416 -10.433 1.00 98.31 82 SER A O 1
ATOM 621 N N . TYR A 1 83 ? 3.460 -0.557 -10.633 1.00 98.38 83 TYR A N 1
ATOM 622 C CA . TYR A 1 83 ? 3.294 0.882 -10.853 1.00 98.38 83 TYR A CA 1
ATOM 623 C C . TYR A 1 83 ? 3.662 1.712 -9.614 1.00 98.38 83 TYR A C 1
ATOM 625 O O . TYR A 1 83 ? 4.285 2.765 -9.753 1.00 98.38 83 TYR A O 1
ATOM 633 N N . GLY A 1 84 ? 3.369 1.223 -8.405 1.00 96.06 84 GLY A N 1
ATOM 634 C CA . GLY A 1 84 ? 3.825 1.835 -7.153 1.00 96.06 84 GLY A CA 1
ATOM 635 C C . GLY A 1 84 ? 5.351 1.918 -7.053 1.00 96.06 84 GLY A C 1
ATOM 636 O O . GLY A 1 84 ? 5.901 2.968 -6.710 1.00 96.06 84 GLY A O 1
ATOM 637 N N . GLN A 1 85 ? 6.046 0.845 -7.440 1.00 97.00 85 GLN A N 1
ATOM 638 C CA . GLN A 1 85 ? 7.506 0.813 -7.523 1.00 97.00 85 GLN A CA 1
ATOM 639 C C . GLN A 1 85 ? 8.029 1.790 -8.581 1.00 97.00 85 GLN A C 1
ATOM 641 O O . GLN A 1 85 ? 8.973 2.531 -8.302 1.00 97.00 85 GLN A O 1
ATOM 646 N N . ALA A 1 86 ? 7.401 1.853 -9.758 1.00 97.56 86 ALA A N 1
ATOM 647 C CA . ALA A 1 86 ? 7.763 2.798 -10.816 1.00 97.56 86 ALA A CA 1
ATOM 648 C C . ALA A 1 86 ? 7.605 4.264 -10.369 1.00 97.56 86 ALA A C 1
ATOM 650 O O . ALA A 1 86 ? 8.435 5.113 -10.690 1.00 97.56 86 ALA A O 1
ATOM 651 N N . ALA A 1 87 ? 6.576 4.554 -9.569 1.00 95.50 87 ALA A N 1
ATOM 652 C CA . ALA A 1 87 ? 6.290 5.887 -9.049 1.00 95.50 87 ALA A CA 1
ATOM 653 C C . ALA A 1 87 ? 7.214 6.311 -7.888 1.00 95.50 87 ALA A C 1
ATOM 655 O O . ALA A 1 87 ? 7.335 7.503 -7.606 1.00 95.50 87 ALA A O 1
ATOM 656 N N . HIS A 1 88 ? 7.863 5.360 -7.203 1.00 93.31 88 HIS A N 1
ATOM 657 C CA . HIS A 1 88 ? 8.483 5.570 -5.890 1.00 93.31 88 HIS A CA 1
ATOM 658 C C . HIS A 1 88 ? 9.423 6.784 -5.824 1.00 93.31 88 HIS A C 1
ATOM 660 O O . HIS A 1 88 ? 9.251 7.658 -4.976 1.00 93.31 88 HIS A O 1
ATOM 666 N N . PHE A 1 89 ? 10.387 6.871 -6.743 1.00 93.56 89 PHE A N 1
ATOM 667 C CA . PHE A 1 89 ? 11.410 7.923 -6.732 1.00 93.56 89 PHE A CA 1
ATOM 668 C C . PHE A 1 89 ? 10.925 9.287 -7.236 1.00 93.56 89 PHE A C 1
ATOM 670 O O . PHE A 1 89 ? 11.652 10.268 -7.113 1.00 93.56 89 PHE A O 1
ATOM 677 N N . TYR A 1 90 ? 9.704 9.370 -7.767 1.00 92.38 90 TYR A N 1
ATOM 678 C CA . TYR A 1 90 ? 9.103 10.624 -8.227 1.00 92.38 90 TYR A CA 1
ATOM 679 C C . TYR A 1 90 ? 8.110 11.214 -7.222 1.00 92.38 90 TYR A C 1
ATOM 681 O O . TYR A 1 90 ? 7.632 12.325 -7.413 1.00 92.38 90 TYR A O 1
ATOM 689 N N . ARG A 1 91 ? 7.809 10.510 -6.126 1.00 87.00 91 ARG A N 1
ATOM 690 C CA . ARG A 1 91 ? 6.766 10.897 -5.164 1.00 87.00 91 ARG A CA 1
ATOM 691 C C . ARG A 1 91 ? 7.028 12.219 -4.440 1.00 87.00 91 ARG A C 1
ATOM 693 O O . ARG A 1 91 ? 6.081 12.871 -4.008 1.00 87.00 91 ARG A O 1
ATOM 700 N N . SER A 1 92 ? 8.291 12.623 -4.304 1.00 84.12 92 SER A N 1
ATOM 701 C CA . SER A 1 92 ? 8.655 13.929 -3.740 1.00 84.12 92 SER A CA 1
ATOM 702 C C . SER A 1 92 ? 8.310 15.103 -4.659 1.00 84.12 92 SER A C 1
ATOM 704 O O . SER A 1 92 ? 8.336 16.242 -4.204 1.00 84.12 92 SER A O 1
ATOM 706 N N . ASP A 1 93 ? 7.996 14.838 -5.929 1.00 87.88 93 ASP A N 1
ATOM 707 C CA . ASP A 1 93 ? 7.548 15.827 -6.903 1.00 87.88 93 ASP A CA 1
ATOM 708 C C . ASP A 1 93 ? 6.164 15.443 -7.461 1.00 87.88 93 ASP A C 1
ATOM 710 O O . ASP A 1 93 ? 6.059 14.824 -8.524 1.00 87.88 93 ASP A O 1
ATOM 714 N N . PRO A 1 94 ? 5.069 15.819 -6.771 1.00 82.88 94 PRO A N 1
ATOM 715 C CA . PRO A 1 94 ? 3.715 15.526 -7.232 1.00 82.88 94 PRO A CA 1
ATOM 716 C C . PRO A 1 94 ? 3.345 16.154 -8.586 1.00 82.88 94 PRO A C 1
ATOM 718 O O . PRO A 1 94 ? 2.351 15.747 -9.195 1.00 82.88 94 PRO A O 1
ATOM 721 N N . ALA A 1 95 ? 4.111 17.145 -9.059 1.00 89.00 95 ALA A N 1
ATOM 722 C CA . ALA A 1 95 ? 3.920 17.767 -10.366 1.00 89.00 95 ALA A CA 1
ATOM 723 C C . ALA A 1 95 ? 4.575 16.965 -11.505 1.00 89.00 95 ALA A C 1
ATOM 725 O O . ALA A 1 95 ? 4.264 17.208 -12.670 1.00 89.00 95 ALA A O 1
ATOM 726 N N . SER A 1 96 ? 5.439 15.996 -11.186 1.00 93.25 96 SER A N 1
ATOM 727 C CA . SER A 1 96 ? 6.064 15.117 -12.169 1.00 93.25 96 SER A CA 1
ATOM 728 C C . SER A 1 96 ? 5.018 14.300 -12.928 1.00 93.25 96 SER A C 1
ATOM 730 O O . SER A 1 96 ? 4.222 13.565 -12.338 1.00 93.25 96 SER A O 1
ATOM 732 N N . GLU A 1 97 ? 5.071 14.356 -14.259 1.00 95.94 97 GLU A N 1
ATOM 733 C CA . GLU A 1 97 ? 4.234 13.530 -15.136 1.00 95.94 97 GLU A CA 1
ATOM 734 C C . GLU A 1 97 ? 4.444 12.031 -14.864 1.00 95.94 97 GLU A C 1
ATOM 736 O O . GLU A 1 97 ? 3.497 11.242 -14.905 1.00 95.94 97 GLU A O 1
ATOM 741 N N . MET A 1 98 ? 5.674 11.631 -14.525 1.00 95.38 98 MET A N 1
ATOM 742 C CA . MET A 1 98 ? 6.032 10.245 -14.201 1.00 95.38 98 MET A CA 1
ATOM 743 C C . MET A 1 98 ? 5.415 9.798 -12.886 1.00 95.38 98 MET A C 1
ATOM 745 O O . MET A 1 98 ? 4.907 8.679 -12.807 1.00 95.38 98 MET A O 1
ATOM 749 N N . TRP A 1 99 ? 5.390 10.676 -11.882 1.00 94.38 99 TRP A N 1
ATOM 750 C CA . TRP A 1 99 ? 4.640 10.410 -10.660 1.00 94.38 99 TRP A CA 1
ATOM 751 C C . TRP A 1 99 ? 3.149 10.257 -10.964 1.00 94.38 99 TRP A C 1
ATOM 753 O O . TRP A 1 99 ? 2.568 9.224 -10.643 1.00 94.38 99 TRP A O 1
ATOM 763 N N . GLN A 1 100 ? 2.538 11.248 -11.619 1.00 94.75 100 GLN A N 1
ATOM 764 C CA . GLN A 1 100 ? 1.093 11.276 -11.861 1.00 94.75 100 GLN A CA 1
ATOM 765 C C . GLN A 1 100 ? 0.625 10.072 -12.681 1.00 94.75 100 GLN A C 1
ATOM 767 O O . GLN A 1 100 ? -0.335 9.402 -12.306 1.00 94.75 100 GLN A O 1
ATOM 772 N N . THR A 1 101 ? 1.337 9.749 -13.759 1.00 97.69 101 THR A N 1
ATOM 773 C CA . THR A 1 101 ? 0.975 8.646 -14.657 1.00 97.69 101 THR A CA 1
ATOM 774 C C . THR A 1 101 ? 1.071 7.293 -13.959 1.00 97.69 101 THR A C 1
ATOM 776 O O . THR A 1 101 ? 0.130 6.497 -14.014 1.00 97.69 101 THR A O 1
ATOM 779 N N . ASN A 1 102 ? 2.181 7.024 -13.264 1.00 97.69 102 ASN A N 1
ATOM 780 C CA . ASN A 1 102 ? 2.354 5.757 -12.553 1.00 97.69 102 ASN A CA 1
ATOM 781 C C . ASN A 1 102 ? 1.418 5.665 -11.341 1.00 97.69 102 ASN A C 1
ATOM 783 O O . ASN A 1 102 ? 0.858 4.603 -11.084 1.00 97.69 102 ASN A O 1
ATOM 787 N N . ARG A 1 103 ? 1.153 6.778 -10.643 1.00 94.94 103 ARG A N 1
ATOM 788 C CA . ARG A 1 103 ? 0.199 6.815 -9.528 1.00 94.94 103 ARG A CA 1
ATOM 789 C C . ARG A 1 103 ? -1.229 6.517 -9.984 1.00 94.94 103 ARG A C 1
ATOM 791 O O . ARG A 1 103 ? -1.900 5.703 -9.359 1.00 94.94 103 ARG A O 1
ATOM 798 N N . LEU A 1 104 ? -1.683 7.121 -11.083 1.00 96.88 104 LEU A N 1
ATOM 799 C CA . LEU A 1 104 ? -2.999 6.830 -11.663 1.00 96.88 104 LEU A CA 1
ATOM 800 C C . LEU A 1 104 ? -3.111 5.369 -12.111 1.00 96.88 104 LEU A C 1
ATOM 802 O O . LEU A 1 104 ? -4.139 4.734 -11.873 1.00 96.88 104 LEU A O 1
ATOM 806 N N . SER A 1 105 ? -2.048 4.825 -12.708 1.00 98.56 105 SER A N 1
ATOM 807 C CA . SER A 1 105 ? -1.997 3.421 -13.138 1.00 98.56 105 SER A CA 1
ATOM 808 C C . SER A 1 105 ? -2.062 2.465 -11.944 1.00 98.56 105 SER A C 1
ATOM 810 O O . SER A 1 105 ? -2.828 1.504 -11.966 1.00 98.56 105 SER A O 1
ATOM 812 N N . GLN A 1 106 ? -1.338 2.771 -10.863 1.00 97.75 106 GLN A N 1
ATOM 813 C CA . GLN A 1 106 ? -1.399 2.027 -9.605 1.00 97.75 106 GLN A CA 1
ATOM 814 C C . GLN A 1 106 ? -2.819 2.001 -9.026 1.00 97.75 106 GLN A C 1
ATOM 816 O O . GLN A 1 106 ? -3.346 0.922 -8.756 1.00 97.75 106 GLN A O 1
ATOM 821 N N . ILE A 1 107 ? -3.441 3.174 -8.857 1.00 96.56 107 ILE A N 1
ATOM 822 C CA . ILE A 1 107 ? -4.799 3.297 -8.304 1.00 96.56 107 ILE A CA 1
ATOM 823 C C . ILE A 1 107 ? -5.789 2.507 -9.164 1.00 96.56 107 ILE A C 1
ATOM 825 O O . ILE A 1 107 ? -6.572 1.722 -8.637 1.00 96.56 107 ILE A O 1
ATOM 829 N N . SER A 1 108 ? -5.720 2.671 -10.487 1.00 98.31 108 SER A N 1
ATOM 830 C CA . SER A 1 108 ? -6.634 2.007 -11.424 1.00 98.31 108 SER A CA 1
ATOM 831 C C . SER A 1 108 ? -6.494 0.484 -11.370 1.00 98.31 108 SER A C 1
ATOM 833 O O . SER A 1 108 ? -7.496 -0.222 -11.267 1.00 98.31 108 SER A O 1
ATOM 835 N N . ALA A 1 109 ? -5.259 -0.029 -11.374 1.00 98.56 109 ALA A N 1
ATOM 836 C CA . ALA A 1 109 ? -4.993 -1.461 -11.272 1.00 98.56 109 ALA A CA 1
ATOM 837 C C . ALA A 1 109 ? -5.466 -2.035 -9.928 1.00 98.56 109 ALA A C 1
ATOM 839 O O . ALA A 1 109 ? -6.077 -3.101 -9.894 1.00 98.56 109 ALA A O 1
ATOM 840 N N . PHE A 1 110 ? -5.239 -1.319 -8.821 1.00 98.00 110 PHE A N 1
ATOM 841 C CA . PHE A 1 110 ? -5.705 -1.763 -7.510 1.00 98.00 110 PHE A CA 1
ATOM 842 C C . PHE A 1 110 ? -7.230 -1.779 -7.417 1.00 98.00 110 PHE A C 1
ATOM 844 O O . PHE A 1 110 ? -7.807 -2.770 -6.981 1.00 98.00 110 PHE A O 1
ATOM 851 N N . GLN A 1 111 ? -7.898 -0.721 -7.877 1.00 97.62 111 GLN A N 1
ATOM 852 C CA . GLN A 1 111 ? -9.359 -0.650 -7.879 1.00 97.62 111 GLN A CA 1
ATOM 853 C C . GLN A 1 111 ? -9.992 -1.740 -8.748 1.00 97.62 111 GLN A C 1
ATOM 855 O O . GLN A 1 111 ? -11.012 -2.306 -8.362 1.00 97.62 111 GLN A O 1
ATOM 860 N N . ALA A 1 112 ? -9.366 -2.085 -9.877 1.00 98.25 112 ALA A N 1
ATOM 861 C CA . ALA A 1 112 ? -9.773 -3.229 -10.687 1.00 98.25 112 ALA A CA 1
ATOM 862 C C . ALA A 1 112 ? -9.550 -4.571 -9.966 1.00 98.25 112 ALA A C 1
ATOM 864 O O . ALA A 1 112 ? -10.325 -5.505 -10.166 1.00 98.25 112 ALA A O 1
ATOM 865 N N . ALA A 1 113 ? -8.521 -4.675 -9.115 1.00 97.88 113 ALA A N 1
ATOM 866 C CA . ALA A 1 113 ? -8.249 -5.875 -8.329 1.00 97.88 113 ALA A CA 1
ATOM 867 C C . ALA A 1 113 ? -9.303 -6.106 -7.241 1.00 97.88 113 ALA A C 1
ATOM 869 O O . ALA A 1 113 ? -9.702 -7.251 -7.052 1.00 97.88 113 ALA A O 1
ATOM 870 N N . ILE A 1 114 ? -9.762 -5.047 -6.554 1.00 97.06 114 ILE A N 1
ATOM 871 C CA . ILE A 1 114 ? -10.670 -5.103 -5.388 1.00 97.06 114 ILE A CA 1
ATOM 872 C C . ILE A 1 114 ? -11.776 -6.172 -5.485 1.00 97.06 114 ILE A C 1
ATOM 874 O O . ILE A 1 114 ? -11.852 -6.997 -4.574 1.00 97.06 114 ILE A O 1
ATOM 878 N N . PRO A 1 115 ? -12.615 -6.225 -6.541 1.00 96.81 115 PRO A N 1
ATOM 879 C CA . PRO A 1 115 ? -13.702 -7.207 -6.620 1.00 96.81 115 PRO A CA 1
ATOM 880 C C . PRO A 1 115 ? -13.238 -8.667 -6.759 1.00 96.81 115 PRO A C 1
ATOM 882 O O . PRO A 1 115 ? -14.055 -9.575 -6.630 1.00 96.81 115 PRO A O 1
ATOM 885 N N . LEU A 1 116 ? -11.957 -8.902 -7.050 1.00 96.81 116 LEU A N 1
ATOM 886 C CA . LEU A 1 116 ? -11.359 -10.220 -7.288 1.00 96.81 116 LEU A CA 1
ATOM 887 C C . LEU A 1 116 ? -10.433 -10.663 -6.141 1.00 96.81 116 LEU A C 1
ATOM 889 O O . LEU A 1 116 ? -9.838 -11.742 -6.204 1.00 96.81 116 LEU A O 1
ATOM 893 N N . LEU A 1 117 ? -10.256 -9.817 -5.122 1.00 93.25 117 LEU A N 1
ATOM 894 C CA . LEU A 1 117 ? -9.363 -10.074 -3.998 1.00 93.25 117 LEU A CA 1
ATOM 895 C C . LEU A 1 117 ? -9.985 -11.071 -3.004 1.00 93.25 117 LEU A C 1
ATOM 897 O O . LEU A 1 117 ? -11.189 -11.026 -2.760 1.00 93.25 117 LEU A O 1
ATOM 901 N N . PRO A 1 118 ? -9.175 -11.958 -2.391 1.00 89.88 118 PRO A N 1
ATOM 902 C CA . PRO A 1 118 ? -9.674 -12.937 -1.426 1.00 89.88 118 PRO A CA 1
ATOM 903 C C . PRO A 1 118 ? -10.141 -12.283 -0.120 1.00 89.88 118 PRO A C 1
ATOM 905 O O . PRO A 1 118 ? -11.137 -12.708 0.456 1.00 89.88 118 PRO A O 1
ATOM 908 N N . ASN A 1 119 ? -9.440 -11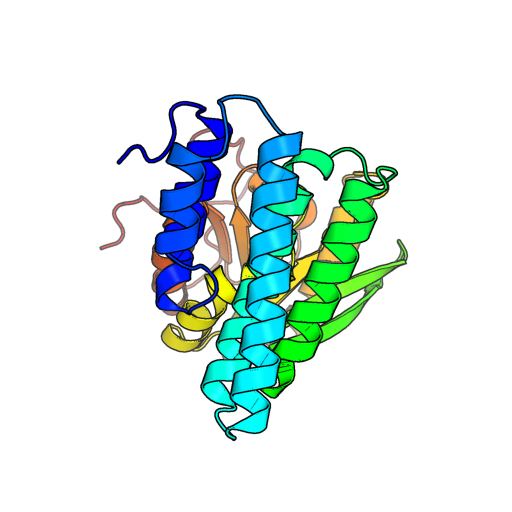.241 0.338 1.00 89.00 119 ASN A N 1
ATOM 909 C CA . ASN A 1 119 ? -9.844 -10.460 1.504 1.00 89.00 119 ASN A CA 1
ATOM 910 C C . ASN A 1 119 ? -10.665 -9.250 1.067 1.00 89.00 119 ASN A C 1
ATOM 912 O O . ASN A 1 119 ? -10.206 -8.485 0.212 1.00 89.00 119 ASN A O 1
ATOM 916 N N . ARG A 1 120 ? -11.817 -9.028 1.719 1.00 91.25 120 ARG A N 1
ATOM 917 C CA . ARG A 1 120 ? -12.647 -7.838 1.500 1.00 91.25 120 ARG A CA 1
ATOM 918 C C . ARG A 1 120 ? -11.812 -6.568 1.653 1.00 91.25 120 ARG A C 1
ATOM 920 O O . ARG A 1 120 ? -11.129 -6.367 2.659 1.00 91.25 120 ARG A O 1
ATOM 927 N N . CYS A 1 121 ? -11.890 -5.710 0.647 1.00 94.44 121 CYS A N 1
ATOM 928 C CA . CYS A 1 121 ? -11.266 -4.399 0.615 1.00 94.44 121 CYS A CA 1
ATOM 929 C C . CYS A 1 121 ? -12.284 -3.410 0.053 1.00 94.44 121 CYS A C 1
ATOM 931 O O . CYS A 1 121 ? -12.906 -3.681 -0.970 1.00 94.44 121 CYS A O 1
ATOM 933 N N . GLU A 1 122 ? -12.481 -2.282 0.725 1.00 94.38 122 GLU A N 1
ATOM 934 C CA . GLU A 1 122 ? -13.490 -1.300 0.333 1.00 94.38 122 GLU A CA 1
ATOM 935 C C . GLU A 1 122 ? -12.865 0.083 0.222 1.00 94.38 122 GLU A C 1
ATOM 937 O O . GLU A 1 122 ? -12.216 0.515 1.177 1.00 94.38 122 GLU A O 1
ATOM 942 N N . PRO A 1 123 ? -13.060 0.804 -0.896 1.00 95.06 123 PRO A N 1
ATOM 943 C CA . PRO A 1 123 ? -12.645 2.192 -0.978 1.00 95.06 123 PRO A CA 1
ATOM 944 C C . PRO A 1 123 ? -13.462 3.027 0.012 1.00 95.06 123 PRO A C 1
ATOM 946 O O . PRO A 1 123 ? -14.688 2.932 0.075 1.00 95.06 123 PRO A O 1
ATOM 949 N N . ILE A 1 124 ? -12.774 3.873 0.769 1.00 93.69 124 ILE A N 1
ATOM 950 C CA . ILE A 1 124 ? -13.371 4.817 1.707 1.00 93.69 124 ILE A CA 1
ATOM 951 C C . ILE A 1 124 ? -12.988 6.229 1.284 1.00 93.69 124 ILE A C 1
ATOM 953 O O . ILE A 1 124 ? -11.848 6.504 0.906 1.00 93.69 124 ILE A O 1
ATOM 957 N N . VAL A 1 125 ? -13.957 7.134 1.387 1.00 92.62 125 VAL A N 1
ATOM 958 C CA . VAL A 1 125 ? -13.742 8.573 1.272 1.00 92.62 125 VAL A CA 1
ATOM 959 C C . VAL A 1 125 ? -14.189 9.211 2.577 1.00 92.62 125 VAL A C 1
ATOM 961 O O . VAL A 1 125 ? -15.323 9.013 3.013 1.00 92.62 125 VAL A O 1
ATOM 964 N N . MET A 1 126 ? -13.296 9.965 3.208 1.00 90.00 126 MET A N 1
ATOM 965 C CA . MET A 1 126 ? -13.582 10.720 4.422 1.00 90.00 126 MET A CA 1
ATOM 966 C C . MET A 1 126 ? -13.539 12.207 4.114 1.00 90.00 126 MET A C 1
ATOM 968 O O . MET A 1 126 ? -12.522 12.713 3.647 1.00 90.00 126 MET A O 1
ATOM 972 N N . SER A 1 127 ? -14.629 12.914 4.393 1.00 91.19 127 SER A N 1
ATOM 973 C CA . SER A 1 127 ? -14.643 14.371 4.309 1.00 91.19 127 SER A CA 1
ATOM 974 C C . SER A 1 127 ? -14.011 14.961 5.563 1.00 91.19 127 SER A C 1
ATOM 976 O O . SER A 1 127 ? -14.510 14.765 6.671 1.00 91.19 127 SER A O 1
ATOM 978 N N . THR A 1 128 ? -12.914 15.678 5.371 1.00 88.69 128 THR A N 1
ATOM 979 C CA . THR A 1 128 ? -12.155 16.384 6.402 1.00 88.69 128 THR A CA 1
ATOM 980 C C . THR A 1 128 ? -12.276 17.894 6.167 1.00 88.69 128 THR A C 1
ATOM 982 O O . THR A 1 128 ? -12.882 18.345 5.190 1.00 88.69 128 THR A O 1
ATOM 985 N N . ARG A 1 129 ? -11.730 18.720 7.061 1.00 87.31 129 ARG A N 1
ATOM 986 C CA . ARG A 1 129 ? -11.708 20.181 6.879 1.00 87.31 129 ARG A CA 1
ATOM 987 C C . ARG A 1 129 ? -10.769 20.602 5.757 1.00 87.31 129 ARG A C 1
ATOM 989 O O . ARG A 1 129 ? -10.989 21.649 5.154 1.00 87.31 129 ARG A O 1
ATOM 996 N N . VAL A 1 130 ? -9.736 19.805 5.493 1.00 84.94 130 VAL A N 1
ATOM 997 C CA . VAL A 1 130 ? -8.739 20.067 4.443 1.00 84.94 130 VAL A CA 1
ATOM 998 C C . VAL A 1 130 ? -9.094 19.444 3.089 1.00 84.94 130 VAL A C 1
ATOM 1000 O O . VAL A 1 130 ? -8.407 19.701 2.105 1.00 84.94 130 VAL A O 1
ATOM 1003 N N . GLY A 1 131 ? -10.176 18.663 3.006 1.00 86.12 131 GLY A N 1
ATOM 1004 C CA . GLY A 1 131 ? -10.671 18.080 1.760 1.00 86.12 131 GLY A CA 1
ATOM 1005 C C . GLY A 1 131 ? -11.172 16.652 1.936 1.00 86.12 131 GLY A C 1
ATOM 1006 O O . GLY A 1 131 ? -11.467 16.206 3.038 1.00 86.12 131 GLY A O 1
ATOM 1007 N N . ASN A 1 132 ? -11.283 15.914 0.836 1.00 88.62 132 ASN A N 1
ATOM 1008 C CA . ASN A 1 132 ? -11.578 14.488 0.911 1.00 88.62 132 ASN A CA 1
ATOM 1009 C C . ASN A 1 132 ? -10.269 13.702 1.043 1.00 88.62 132 ASN A C 1
ATOM 1011 O O . ASN A 1 132 ? -9.373 13.844 0.214 1.00 88.62 132 ASN A O 1
ATOM 1015 N N . CYS A 1 133 ? -10.181 12.856 2.066 1.00 87.25 133 CYS A N 1
ATOM 1016 C CA . CYS A 1 133 ? -9.135 11.852 2.205 1.00 87.25 133 CYS A CA 1
ATOM 1017 C C . CYS A 1 133 ? -9.634 10.523 1.632 1.00 87.25 133 CYS A C 1
ATOM 1019 O O . CYS A 1 133 ? -10.778 10.122 1.866 1.00 87.25 133 CYS A O 1
ATOM 1021 N N . HIS A 1 134 ? -8.769 9.850 0.879 1.00 90.06 134 HIS A N 1
ATOM 1022 C CA . HIS A 1 134 ? -9.041 8.553 0.278 1.00 90.06 134 HIS A CA 1
ATOM 1023 C C . HIS A 1 134 ? -8.284 7.459 1.027 1.00 90.06 134 HIS A C 1
ATOM 1025 O O . HIS A 1 134 ? -7.166 7.660 1.507 1.00 90.06 134 HIS A O 1
ATOM 1031 N N . GLY A 1 135 ? -8.896 6.287 1.108 1.00 93.19 135 GLY A N 1
ATOM 1032 C CA . GLY A 1 135 ? -8.323 5.153 1.806 1.00 93.19 135 GLY A CA 1
ATOM 1033 C C . GLY A 1 135 ? -9.039 3.853 1.486 1.00 93.19 135 GLY A C 1
ATOM 1034 O O . GLY A 1 135 ? -9.930 3.808 0.635 1.00 93.19 135 GLY A O 1
ATOM 1035 N N . TYR A 1 136 ? -8.665 2.804 2.210 1.00 95.38 136 TYR A N 1
ATOM 1036 C CA . TYR A 1 136 ? -9.265 1.485 2.080 1.00 95.38 136 TYR A CA 1
ATOM 1037 C C . TYR A 1 136 ? -9.553 0.880 3.447 1.00 95.38 136 TYR A C 1
ATOM 1039 O O . TYR A 1 136 ? -8.734 0.962 4.360 1.00 95.38 136 TYR A O 1
ATOM 1047 N N . LEU A 1 137 ? -10.708 0.237 3.578 1.00 94.69 137 LEU A N 1
ATOM 1048 C CA . LEU A 1 137 ? -11.040 -0.600 4.722 1.00 94.69 137 LEU A CA 1
ATOM 1049 C C . LEU A 1 137 ? -10.853 -2.065 4.334 1.00 94.69 137 LEU A C 1
ATOM 1051 O O . LEU A 1 137 ? -11.510 -2.558 3.421 1.00 94.69 137 LEU A O 1
ATOM 1055 N N . ILE A 1 138 ? -9.948 -2.747 5.022 1.00 93.12 138 ILE A N 1
ATOM 1056 C CA . ILE A 1 138 ? -9.523 -4.113 4.724 1.00 93.12 138 ILE A CA 1
ATOM 1057 C C . ILE A 1 138 ? -9.997 -5.040 5.842 1.00 93.12 138 ILE A C 1
ATOM 1059 O O . ILE A 1 138 ? -9.872 -4.714 7.024 1.00 93.12 138 ILE A O 1
ATOM 1063 N N . GLY A 1 139 ? -10.512 -6.206 5.464 1.00 89.50 139 GLY A N 1
ATOM 1064 C CA . GLY A 1 139 ? -10.942 -7.259 6.376 1.00 89.50 139 GLY A CA 1
ATOM 1065 C C . GLY A 1 139 ? -12.459 -7.375 6.510 1.00 89.50 139 GLY A C 1
ATOM 1066 O O . GLY A 1 139 ? -13.226 -6.458 6.192 1.00 89.50 139 GLY A O 1
ATOM 1067 N N . GLU A 1 140 ? -12.882 -8.536 7.002 1.00 84.50 140 GLU A N 1
ATOM 1068 C CA . GLU A 1 140 ? -14.288 -8.911 7.122 1.00 84.50 140 GLU A CA 1
ATOM 1069 C C . GLU A 1 140 ? -15.031 -8.103 8.185 1.00 84.50 140 GLU A C 1
ATOM 1071 O O . GLU A 1 140 ? -14.500 -7.748 9.234 1.00 84.50 140 GLU A O 1
ATOM 1076 N N . GLU A 1 141 ? -16.314 -7.853 7.951 1.00 80.06 141 GLU A N 1
ATOM 1077 C CA . GLU A 1 141 ? -17.160 -7.120 8.900 1.00 80.06 141 GLU A CA 1
ATOM 1078 C C . GLU A 1 141 ? -17.393 -7.894 10.199 1.00 80.06 141 GLU A C 1
ATOM 1080 O O . GLU A 1 141 ? -17.491 -7.304 11.270 1.00 80.06 141 GLU A O 1
ATOM 1085 N N . GLN A 1 142 ? -17.373 -9.224 10.115 1.00 74.12 142 GLN A N 1
ATOM 1086 C CA . GLN A 1 142 ? -17.454 -10.131 11.262 1.00 74.12 142 GLN A CA 1
ATOM 1087 C C . GLN A 1 142 ? -16.242 -9.980 12.203 1.00 74.12 142 GLN A C 1
ATOM 1089 O O . GLN A 1 142 ? -16.345 -10.267 13.393 1.00 74.12 142 GLN A O 1
ATOM 1094 N N . ASN A 1 143 ? -15.129 -9.440 11.690 1.00 67.88 143 ASN A N 1
ATOM 1095 C CA . ASN A 1 143 ? -13.901 -9.152 12.430 1.00 67.88 143 ASN A CA 1
ATOM 1096 C C . ASN A 1 143 ? -13.907 -7.745 13.067 1.00 67.88 143 ASN A C 1
ATOM 1098 O O . ASN A 1 143 ? -12.871 -7.246 13.497 1.00 67.88 143 ASN A O 1
ATOM 1102 N N . ALA A 1 144 ? -15.060 -7.069 13.160 1.00 62.22 144 ALA A N 1
ATOM 1103 C CA . ALA A 1 144 ? -15.177 -5.709 13.708 1.00 62.22 144 ALA A CA 1
ATOM 1104 C C . ALA A 1 144 ? -14.860 -5.575 15.216 1.00 62.22 144 ALA A C 1
ATOM 1106 O O . ALA A 1 144 ? -15.025 -4.494 15.785 1.00 62.22 144 ALA A O 1
ATOM 1107 N N . GLY A 1 145 ? -14.393 -6.643 15.872 1.00 77.31 145 GLY A N 1
ATOM 1108 C CA . GLY A 1 145 ? -13.973 -6.616 17.271 1.00 77.31 145 GLY A CA 1
ATOM 1109 C C . GLY A 1 145 ? -12.780 -5.692 17.528 1.00 77.31 145 GLY A C 1
ATOM 1110 O O . GLY A 1 145 ? -12.702 -5.119 18.612 1.00 77.31 145 GLY A O 1
ATOM 1111 N N . ALA A 1 146 ? -11.895 -5.500 16.544 1.00 87.50 146 ALA A N 1
ATOM 1112 C CA . ALA A 1 146 ? -10.749 -4.597 16.619 1.00 87.50 146 ALA A CA 1
ATOM 1113 C C . ALA A 1 146 ? -10.505 -3.879 15.284 1.00 87.50 146 ALA A C 1
ATOM 1115 O O . ALA A 1 146 ? -10.654 -4.469 14.213 1.00 87.50 146 ALA A O 1
ATOM 1116 N N . TYR A 1 147 ? -10.094 -2.614 15.357 1.00 91.44 147 TYR A N 1
ATOM 1117 C CA . TYR A 1 147 ? -9.683 -1.828 14.198 1.00 91.44 147 TYR A CA 1
ATOM 1118 C C . TYR A 1 147 ? -8.242 -1.353 14.334 1.00 91.44 147 TYR A C 1
ATOM 1120 O O . TYR A 1 147 ? -7.826 -0.945 15.415 1.00 91.44 147 TYR A O 1
ATOM 1128 N N . VAL A 1 148 ? -7.514 -1.330 13.223 1.00 91.12 148 VAL A N 1
ATOM 1129 C CA . VAL A 1 148 ? -6.175 -0.747 13.117 1.00 91.12 148 VAL A CA 1
ATOM 1130 C C . VAL A 1 148 ? -6.229 0.401 12.117 1.00 91.12 148 VAL A C 1
ATOM 1132 O O . VAL A 1 148 ? -6.557 0.195 10.952 1.00 91.12 148 VAL A O 1
ATOM 1135 N N . LEU A 1 149 ? -5.925 1.615 12.565 1.00 93.19 149 LEU A N 1
ATOM 1136 C CA . LEU A 1 149 ? -5.689 2.755 11.693 1.00 93.19 149 LEU A CA 1
ATOM 1137 C C . LEU A 1 149 ? -4.251 2.726 11.197 1.00 93.19 149 LEU A C 1
ATOM 1139 O O . LEU A 1 149 ? -3.313 2.660 11.988 1.00 93.19 149 LEU A O 1
ATOM 1143 N N . ILE A 1 150 ? -4.097 2.838 9.891 1.00 91.44 150 ILE A N 1
ATOM 1144 C CA . ILE A 1 150 ? -2.833 2.775 9.190 1.00 91.44 150 ILE A CA 1
ATOM 1145 C C . ILE A 1 150 ? -2.684 4.049 8.338 1.00 91.44 150 ILE A C 1
ATOM 1147 O O . ILE A 1 150 ? -3.207 4.114 7.221 1.00 91.44 150 ILE A O 1
ATOM 1151 N N . PRO A 1 151 ? -2.024 5.099 8.853 1.00 90.88 151 PRO A N 1
ATOM 1152 C CA . PRO A 1 151 ? -1.668 6.255 8.043 1.00 90.88 151 PRO A CA 1
ATOM 1153 C C . PRO A 1 151 ? -0.536 5.932 7.070 1.00 90.88 151 PRO A C 1
ATOM 1155 O O . PRO A 1 151 ? 0.495 5.375 7.448 1.00 90.88 151 PRO A O 1
ATOM 1158 N N . VAL A 1 152 ? -0.704 6.351 5.819 1.00 88.62 152 VAL A N 1
ATOM 1159 C CA . VAL A 1 152 ? 0.290 6.185 4.749 1.00 88.62 152 VAL A CA 1
ATOM 1160 C C . VAL A 1 152 ? 0.652 7.536 4.126 1.00 88.62 152 VAL A C 1
ATOM 1162 O O . VAL A 1 152 ? 0.107 8.564 4.520 1.00 88.62 152 VAL A O 1
ATOM 1165 N N . GLY A 1 153 ? 1.617 7.569 3.203 1.00 81.38 153 GLY A N 1
ATOM 1166 C CA . GLY A 1 153 ? 2.071 8.815 2.578 1.00 81.38 153 GLY A CA 1
ATOM 1167 C C . GLY A 1 153 ? 3.395 8.672 1.820 1.00 81.38 153 GLY A C 1
ATOM 1168 O O . GLY A 1 153 ? 3.558 7.811 0.959 1.00 81.38 153 GLY A O 1
ATOM 1169 N N . VAL A 1 154 ? 4.383 9.516 2.147 1.00 74.88 154 VAL A N 1
ATOM 1170 C CA . VAL A 1 154 ? 5.669 9.653 1.419 1.00 74.88 154 VAL A CA 1
ATOM 1171 C C . VAL A 1 154 ? 6.361 8.311 1.121 1.00 74.88 154 VAL A C 1
ATOM 1173 O O . VAL A 1 154 ? 6.965 8.137 0.069 1.00 74.88 154 VAL A O 1
ATOM 1176 N N . GLU A 1 155 ? 6.286 7.327 2.011 1.00 76.69 155 GLU A N 1
ATOM 1177 C CA . GLU A 1 155 ? 7.012 6.057 1.840 1.00 76.69 155 GLU A CA 1
ATOM 1178 C C . GLU A 1 155 ? 6.137 4.929 1.269 1.00 76.69 155 GLU A C 1
ATOM 1180 O O . GLU A 1 155 ? 6.642 3.950 0.706 1.00 76.69 155 GLU A O 1
ATOM 1185 N N . MET A 1 156 ? 4.816 5.061 1.361 1.00 84.50 156 MET A N 1
ATOM 1186 C CA . MET A 1 156 ? 3.868 3.991 1.070 1.00 84.50 156 MET A CA 1
ATOM 1187 C C . MET A 1 156 ? 2.522 4.568 0.649 1.00 84.50 156 MET A C 1
ATOM 1189 O O . MET A 1 156 ? 2.026 5.491 1.279 1.00 84.50 156 MET A O 1
ATOM 1193 N N . SER A 1 157 ? 1.926 3.990 -0.388 1.00 89.81 157 SER A N 1
ATOM 1194 C CA . SER A 1 157 ? 0.564 4.319 -0.805 1.00 89.81 157 SER A CA 1
ATOM 1195 C C . SER A 1 157 ? -0.478 3.446 -0.103 1.00 89.81 157 SER A C 1
ATOM 1197 O O . SER A 1 157 ? -0.161 2.411 0.494 1.00 89.81 157 SER A O 1
ATOM 1199 N N . ALA A 1 158 ? -1.746 3.844 -0.193 1.00 92.00 158 ALA A N 1
ATOM 1200 C CA . ALA A 1 158 ? -2.836 3.085 0.411 1.00 92.00 158 ALA A CA 1
ATOM 1201 C C . ALA A 1 158 ? -3.024 1.718 -0.279 1.00 92.00 158 ALA A C 1
ATOM 1203 O O . ALA A 1 158 ? -3.364 0.730 0.363 1.00 92.00 158 ALA A O 1
ATOM 1204 N N . GLU A 1 159 ? -2.708 1.639 -1.569 1.00 94.56 159 GLU A N 1
ATOM 1205 C CA . GLU A 1 159 ? -2.744 0.435 -2.398 1.00 94.56 159 GLU A CA 1
ATOM 1206 C C . GLU A 1 159 ? -1.661 -0.573 -1.983 1.00 94.56 159 GLU A C 1
ATOM 1208 O O . GLU A 1 159 ? -1.941 -1.766 -1.863 1.00 94.56 159 GLU A O 1
ATOM 1213 N N . ASP A 1 160 ? -0.441 -0.104 -1.684 1.00 91.69 160 ASP A N 1
ATOM 1214 C CA . ASP A 1 160 ? 0.653 -0.967 -1.198 1.00 91.69 160 ASP A CA 1
ATOM 1215 C C . ASP A 1 160 ? 0.284 -1.656 0.126 1.00 91.69 160 ASP A C 1
ATOM 1217 O O . ASP A 1 160 ? 0.753 -2.755 0.430 1.00 91.69 160 ASP A O 1
ATOM 1221 N N . SER A 1 161 ? -0.557 -0.998 0.926 1.00 89.56 161 SER A N 1
ATOM 1222 C CA . SER A 1 161 ? -0.933 -1.467 2.258 1.00 89.56 161 SER A CA 1
ATOM 1223 C C . SER A 1 161 ? -1.784 -2.729 2.209 1.00 89.56 161 SER A C 1
ATOM 1225 O O . SER A 1 161 ? -1.692 -3.552 3.114 1.00 89.56 161 SER A O 1
ATOM 1227 N N . TYR A 1 162 ? -2.563 -2.956 1.148 1.00 91.75 162 TYR A N 1
ATOM 1228 C CA . TYR A 1 162 ? -3.285 -4.221 1.022 1.00 91.75 162 TYR A CA 1
ATOM 1229 C C . TYR A 1 162 ? -2.326 -5.410 1.018 1.00 91.75 162 TYR A C 1
ATOM 1231 O O . TYR A 1 162 ? -2.484 -6.343 1.802 1.00 91.75 162 TYR A O 1
ATOM 1239 N N . ALA A 1 163 ? -1.286 -5.340 0.190 1.00 89.06 163 ALA A N 1
ATOM 1240 C CA . ALA A 1 163 ? -0.312 -6.413 0.060 1.00 89.06 163 ALA A CA 1
ATOM 1241 C C . ALA A 1 163 ? 0.472 -6.667 1.361 1.00 89.06 163 ALA A C 1
ATOM 1243 O O . ALA A 1 163 ? 0.882 -7.794 1.626 1.00 89.06 163 ALA A O 1
ATOM 1244 N N . LEU A 1 164 ? 0.664 -5.628 2.173 1.00 85.75 164 LEU A N 1
ATOM 1245 C CA . LEU A 1 164 ? 1.418 -5.714 3.422 1.00 85.75 164 LEU A CA 1
ATOM 1246 C C . LEU A 1 164 ? 0.564 -6.147 4.616 1.00 85.75 164 LEU A C 1
ATOM 1248 O O . LEU A 1 164 ? 1.071 -6.842 5.488 1.00 85.75 164 LEU A O 1
ATOM 1252 N N . PHE A 1 165 ? -0.709 -5.749 4.667 1.00 83.81 165 PHE A N 1
ATOM 1253 C CA . PHE A 1 165 ? -1.514 -5.864 5.886 1.00 83.81 165 PHE A CA 1
ATOM 1254 C C . PHE A 1 165 ? -2.743 -6.763 5.759 1.00 83.81 165 PHE A C 1
ATOM 1256 O O . PHE A 1 165 ? -3.274 -7.162 6.791 1.00 83.81 165 PHE A O 1
ATOM 1263 N N . ALA A 1 166 ? -3.220 -7.104 4.556 1.00 85.50 166 ALA A N 1
ATOM 1264 C CA . ALA A 1 166 ? -4.478 -7.847 4.410 1.00 85.50 166 ALA A CA 1
ATOM 1265 C C . ALA A 1 166 ? -4.434 -9.231 5.074 1.00 85.50 166 ALA A C 1
ATOM 1267 O O . ALA A 1 166 ? -5.320 -9.560 5.863 1.00 85.50 166 ALA A O 1
ATOM 1268 N N . SER A 1 167 ? -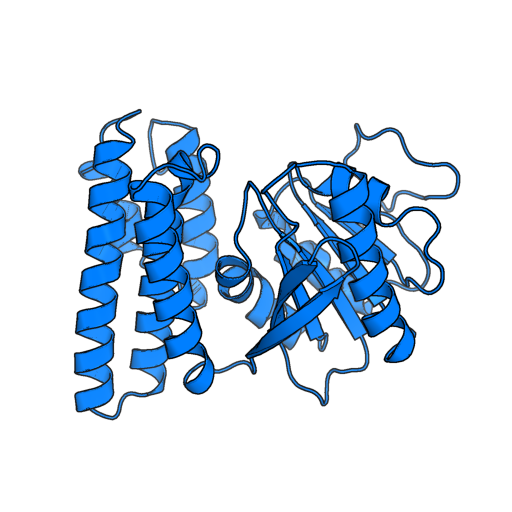3.376 -10.004 4.809 1.00 81.25 167 SER A N 1
ATOM 1269 C CA . SER A 1 167 ? -3.198 -11.341 5.397 1.00 81.25 167 SER A CA 1
ATOM 1270 C C . SER A 1 167 ? -3.077 -11.286 6.920 1.00 81.25 167 SER A C 1
ATOM 1272 O O . SER A 1 167 ? -3.651 -12.102 7.638 1.00 81.25 167 SER A O 1
ATOM 1274 N N . THR A 1 168 ? -2.374 -10.280 7.426 1.00 77.31 168 THR A N 1
ATOM 1275 C CA . THR A 1 168 ? -2.176 -10.103 8.855 1.00 77.31 168 THR A CA 1
ATOM 1276 C C . THR A 1 168 ? -3.458 -9.650 9.554 1.00 77.31 168 THR A C 1
ATOM 1278 O O . THR A 1 168 ? -3.780 -10.176 10.616 1.00 77.31 168 THR A O 1
ATOM 1281 N N . ALA A 1 169 ? -4.230 -8.740 8.949 1.00 79.00 169 ALA A N 1
ATOM 1282 C CA . ALA A 1 169 ? -5.539 -8.314 9.444 1.00 79.00 169 ALA A CA 1
ATOM 1283 C C . ALA A 1 169 ? -6.499 -9.505 9.585 1.00 79.00 169 ALA A C 1
ATOM 1285 O O . ALA A 1 169 ? -7.151 -9.666 10.617 1.00 79.00 169 ALA A O 1
ATOM 1286 N N . GLU A 1 170 ? -6.528 -10.378 8.574 1.00 82.81 170 GLU A N 1
ATOM 1287 C CA . GLU A 1 170 ? -7.282 -11.630 8.610 1.00 82.81 170 GLU A CA 1
ATOM 1288 C C . GLU A 1 170 ? -6.800 -12.549 9.740 1.00 82.81 170 GLU A C 1
ATOM 1290 O O . GLU A 1 170 ? -7.611 -12.987 10.556 1.00 82.81 170 GLU A O 1
ATOM 1295 N N . ALA A 1 171 ? -5.489 -12.791 9.835 1.00 81.31 171 ALA A N 1
ATOM 1296 C CA . ALA A 1 171 ? -4.905 -13.702 10.817 1.00 81.31 171 ALA A CA 1
ATOM 1297 C C . ALA A 1 171 ? -5.191 -13.298 12.273 1.00 81.31 171 ALA A C 1
ATOM 1299 O O . ALA A 1 171 ? -5.316 -14.164 13.139 1.00 81.31 171 ALA A O 1
ATOM 1300 N N . VAL A 1 172 ? -5.300 -11.996 12.548 1.00 77.38 172 VAL A N 1
ATOM 1301 C CA . VAL A 1 172 ? -5.543 -11.465 13.902 1.00 77.38 172 VAL A CA 1
ATOM 1302 C C . VAL A 1 172 ? -6.997 -11.060 14.140 1.00 77.38 172 VAL A C 1
ATOM 1304 O O . VAL A 1 172 ? -7.324 -10.561 15.216 1.00 77.38 172 VAL A O 1
ATOM 1307 N N . GLY A 1 173 ? -7.876 -11.272 13.155 1.00 84.56 173 GLY A N 1
ATOM 1308 C CA . GLY A 1 173 ? -9.295 -10.939 13.254 1.00 84.56 173 GLY A CA 1
ATOM 1309 C C . GLY A 1 173 ? -9.553 -9.447 13.476 1.00 84.56 173 GLY A C 1
ATOM 1310 O O . GLY A 1 173 ? -10.490 -9.096 14.192 1.00 84.56 173 GLY A O 1
ATOM 1311 N N . ALA A 1 174 ? -8.729 -8.574 12.890 1.00 87.25 174 ALA A N 1
ATOM 1312 C CA . ALA A 1 174 ? -8.901 -7.123 12.935 1.00 87.25 174 ALA A CA 1
ATOM 1313 C C . ALA A 1 174 ? -9.273 -6.567 11.555 1.00 87.25 174 ALA A C 1
ATOM 1315 O O . ALA A 1 174 ? -8.996 -7.172 10.519 1.00 87.25 174 ALA A O 1
ATOM 1316 N N . ARG A 1 175 ? -9.880 -5.378 11.536 1.00 91.69 175 ARG A N 1
ATOM 1317 C CA . ARG A 1 175 ? -10.083 -4.600 10.307 1.00 91.69 175 ARG A CA 1
ATOM 1318 C C . ARG A 1 175 ? -9.064 -3.474 10.226 1.00 91.69 175 ARG A C 1
ATOM 1320 O O . ARG A 1 175 ? -8.881 -2.737 11.192 1.00 91.69 175 ARG A O 1
ATOM 1327 N N . CYS A 1 176 ? -8.440 -3.294 9.072 1.00 92.44 176 CYS A N 1
ATOM 1328 C CA . CYS A 1 176 ? -7.459 -2.234 8.863 1.00 92.44 176 CYS A CA 1
ATOM 1329 C C . CYS A 1 176 ? -8.083 -1.097 8.060 1.00 92.44 176 CYS A C 1
ATOM 1331 O O . CYS A 1 176 ? -8.493 -1.301 6.921 1.00 92.44 176 CYS A O 1
ATOM 1333 N N . LEU A 1 177 ? -8.144 0.099 8.638 1.00 94.50 177 LEU A N 1
ATOM 1334 C CA . LEU A 1 177 ? -8.423 1.319 7.897 1.00 94.50 177 LEU A CA 1
ATOM 1335 C C . LEU A 1 177 ? -7.092 1.937 7.477 1.00 94.50 177 LEU A C 1
ATOM 1337 O O . LEU A 1 177 ? -6.341 2.420 8.317 1.00 94.50 177 LEU A O 1
ATOM 1341 N N . VAL A 1 178 ? -6.826 1.946 6.181 1.00 94.06 178 VAL A N 1
ATOM 1342 C CA . VAL A 1 178 ? -5.657 2.580 5.574 1.00 94.06 178 VAL A CA 1
ATOM 1343 C C . VAL A 1 178 ? -6.077 3.934 5.018 1.00 94.06 178 VAL A C 1
ATOM 1345 O O . VAL A 1 178 ? -7.057 3.994 4.278 1.00 94.06 178 VAL A O 1
ATOM 1348 N N . ILE A 1 179 ? -5.355 5.007 5.339 1.00 92.19 179 ILE A N 1
ATOM 1349 C CA . ILE A 1 179 ? -5.664 6.368 4.868 1.00 92.19 179 ILE A CA 1
ATOM 1350 C C . ILE A 1 179 ? -4.412 7.082 4.366 1.00 92.19 179 ILE A C 1
ATOM 1352 O O . ILE A 1 179 ? -3.378 7.082 5.034 1.00 92.19 179 ILE A O 1
ATOM 1356 N N . ASP A 1 180 ? -4.508 7.700 3.190 1.00 88.06 180 ASP A N 1
ATOM 1357 C CA . ASP A 1 180 ? -3.423 8.506 2.624 1.00 88.06 180 ASP A CA 1
ATOM 1358 C C . ASP A 1 180 ? -3.392 9.877 3.312 1.00 88.06 180 ASP A C 1
ATOM 1360 O O . ASP A 1 180 ? -4.366 10.639 3.255 1.00 88.06 180 ASP A O 1
ATOM 1364 N N . LEU A 1 181 ? -2.296 10.184 4.009 1.00 84.81 181 LEU A N 1
ATOM 1365 C CA . LEU A 1 181 ? -2.108 11.499 4.608 1.00 84.81 181 LEU A CA 1
ATOM 1366 C C . LEU A 1 181 ? -1.789 12.502 3.496 1.00 84.81 181 LEU A C 1
ATOM 1368 O O . LEU A 1 181 ? -0.799 12.356 2.777 1.00 84.81 181 LEU A O 1
ATOM 1372 N N . CYS A 1 182 ? -2.647 13.518 3.351 1.00 64.44 182 CYS A N 1
ATOM 1373 C CA . CYS A 1 182 ? -2.569 14.512 2.282 1.00 64.44 182 CYS A CA 1
ATOM 1374 C C . CYS A 1 182 ? -1.149 15.076 2.103 1.00 64.44 182 CYS A C 1
ATOM 1376 O O . CYS A 1 182 ? -0.581 15.729 2.976 1.00 64.44 182 CYS A O 1
ATOM 1378 N N . MET A 1 183 ? -0.598 14.855 0.911 1.00 60.12 183 MET A N 1
ATOM 1379 C CA . MET A 1 183 ? 0.762 15.244 0.532 1.00 60.12 183 MET A CA 1
ATOM 1380 C C . MET A 1 183 ? 0.884 16.689 0.024 1.00 60.12 183 MET A C 1
ATOM 1382 O O . MET A 1 183 ? 1.995 17.155 -0.218 1.00 60.12 183 MET A O 1
ATOM 1386 N N . SER A 1 184 ? -0.228 17.397 -0.193 1.00 51.53 184 SER A N 1
ATOM 1387 C CA . SER A 1 184 ? -0.232 18.639 -0.982 1.00 51.53 184 SER A CA 1
ATOM 1388 C C . SER A 1 184 ? 0.286 19.882 -0.251 1.00 51.53 184 SER A C 1
ATOM 1390 O O . SER A 1 184 ? 0.617 20.865 -0.907 1.00 51.53 184 SER A O 1
ATOM 1392 N N . ASP A 1 185 ? 0.401 19.855 1.074 1.00 54.03 185 ASP A N 1
ATOM 1393 C CA . ASP A 1 185 ? 0.953 20.960 1.869 1.00 54.03 185 ASP A CA 1
ATOM 1394 C C . ASP A 1 185 ? 1.819 20.500 3.057 1.00 54.03 185 ASP A C 1
ATOM 1396 O O . ASP A 1 185 ? 2.520 21.319 3.655 1.00 54.03 185 ASP A O 1
ATOM 1400 N N . GLY A 1 186 ? 1.818 19.199 3.384 1.00 54.66 186 GLY A N 1
ATOM 1401 C CA . GLY A 1 186 ? 2.706 18.584 4.379 1.00 54.66 186 GLY A CA 1
ATOM 1402 C C . GLY A 1 186 ? 2.594 19.191 5.780 1.00 54.66 186 GLY A C 1
ATOM 1403 O O . GLY A 1 186 ? 3.490 19.011 6.610 1.00 54.66 186 GLY A O 1
ATOM 1404 N N . THR A 1 187 ? 1.532 19.955 6.049 1.00 65.19 187 THR A N 1
ATOM 1405 C CA . THR A 1 187 ? 1.385 20.632 7.329 1.00 65.19 187 THR A CA 1
ATOM 1406 C C . THR A 1 187 ? 0.900 19.633 8.368 1.00 65.19 187 THR A C 1
ATOM 1408 O O . THR A 1 187 ? -0.031 18.863 8.142 1.00 65.19 187 THR A O 1
ATOM 1411 N N . ARG A 1 188 ? 1.493 19.684 9.567 1.00 72.38 188 ARG A N 1
ATOM 1412 C CA . ARG A 1 188 ? 1.044 18.869 10.710 1.00 72.38 188 ARG A CA 1
ATOM 1413 C C . ARG A 1 188 ? -0.454 19.042 11.010 1.00 72.38 188 ARG A C 1
ATOM 1415 O O . ARG A 1 188 ? -1.064 18.147 11.578 1.00 72.38 188 ARG A O 1
ATOM 1422 N N . ALA A 1 189 ? -1.036 20.186 10.641 1.00 79.81 189 ALA A N 1
ATOM 1423 C CA . ALA A 1 189 ? -2.452 20.473 10.837 1.00 79.81 189 ALA A CA 1
ATOM 1424 C C . ALA A 1 189 ? -3.360 19.647 9.911 1.00 79.81 189 ALA A C 1
ATOM 1426 O O . ALA A 1 189 ? -4.387 19.154 10.372 1.00 79.81 189 ALA A O 1
ATOM 1427 N N . ALA A 1 190 ? -2.980 19.465 8.641 1.00 82.75 190 ALA A N 1
ATOM 1428 C CA . ALA A 1 190 ? -3.737 18.643 7.699 1.00 82.75 190 ALA A CA 1
ATOM 1429 C C . ALA A 1 190 ? -3.721 17.163 8.109 1.00 82.75 190 ALA A C 1
ATOM 1431 O O . ALA A 1 190 ? -4.776 16.532 8.162 1.00 82.75 190 ALA A O 1
ATOM 1432 N N . ASP A 1 191 ? -2.552 16.638 8.494 1.00 86.00 191 ASP A N 1
ATOM 1433 C CA . ASP A 1 191 ? -2.430 15.270 9.016 1.00 86.00 191 ASP A CA 1
ATOM 1434 C C . ASP A 1 191 ? -3.308 15.055 10.252 1.00 86.00 191 ASP A C 1
ATOM 1436 O O . ASP A 1 191 ? -4.017 14.055 10.340 1.00 86.00 191 ASP A O 1
ATOM 1440 N N . ALA A 1 192 ? -3.275 15.993 11.206 1.00 87.81 192 ALA A N 1
ATOM 1441 C CA . ALA A 1 192 ? -4.060 15.909 12.435 1.00 87.81 192 ALA A CA 1
ATOM 1442 C C . ALA A 1 192 ? -5.572 15.927 12.166 1.00 87.81 192 ALA A C 1
ATOM 1444 O O . ALA A 1 192 ? -6.322 15.207 12.819 1.00 87.81 192 ALA A O 1
ATOM 1445 N N . ASP A 1 193 ? -6.031 16.711 11.189 1.00 89.50 193 ASP A N 1
ATOM 1446 C CA . ASP A 1 193 ? -7.443 16.767 10.804 1.00 89.50 193 ASP A CA 1
ATOM 1447 C C . ASP A 1 193 ? -7.919 15.459 10.149 1.00 89.50 193 ASP A C 1
ATOM 1449 O O . ASP A 1 193 ? -8.970 14.915 10.508 1.00 89.50 193 ASP A O 1
ATOM 1453 N N . VAL A 1 194 ? -7.109 14.903 9.242 1.00 90.62 194 VAL A N 1
ATOM 1454 C CA . VAL A 1 194 ? -7.372 13.607 8.602 1.00 90.62 194 VAL A CA 1
ATOM 1455 C C . VAL A 1 194 ? -7.373 12.480 9.641 1.00 90.62 194 VAL A C 1
ATOM 1457 O O . VAL A 1 194 ? -8.336 11.714 9.725 1.00 90.62 194 VAL A O 1
ATOM 1460 N N . MET A 1 195 ? -6.337 12.415 10.480 1.00 91.69 195 MET A N 1
ATOM 1461 C CA . MET A 1 195 ? -6.212 11.416 11.544 1.00 91.69 195 MET A CA 1
ATOM 1462 C C . MET A 1 195 ? -7.343 11.528 12.562 1.00 91.69 195 MET A C 1
ATOM 1464 O O . MET A 1 195 ? -7.963 10.521 12.890 1.00 91.69 195 MET A O 1
ATOM 1468 N N . GLY A 1 196 ? -7.672 12.736 13.023 1.00 92.25 196 GLY A N 1
ATOM 1469 C CA . GLY A 1 196 ? -8.768 12.964 13.965 1.00 92.25 196 GLY A CA 1
ATOM 1470 C C . GLY A 1 196 ? -10.124 12.533 13.405 1.00 92.25 196 GLY A C 1
ATOM 1471 O O . GLY A 1 196 ? -10.917 11.910 14.114 1.00 92.25 196 GLY A O 1
ATOM 1472 N N . THR A 1 197 ? -10.370 12.787 12.116 1.00 93.56 197 THR A N 1
ATOM 1473 C CA . THR A 1 197 ? -11.584 12.330 11.422 1.00 93.56 197 THR A CA 1
ATOM 1474 C C . THR A 1 197 ? -11.657 10.802 11.380 1.00 93.56 197 THR A C 1
ATOM 1476 O O . THR A 1 197 ? -12.677 10.220 11.759 1.00 93.56 197 THR A O 1
ATOM 1479 N N . ALA A 1 198 ? -10.569 10.137 10.983 1.00 94.31 198 ALA A N 1
ATOM 1480 C CA . ALA A 1 198 ? -10.504 8.679 10.924 1.00 94.31 198 ALA A CA 1
ATOM 1481 C C . ALA A 1 198 ? -10.638 8.031 12.309 1.00 94.31 198 ALA A C 1
ATOM 1483 O O . ALA A 1 198 ? -11.398 7.078 12.483 1.00 94.31 198 ALA A O 1
ATOM 1484 N N . LEU A 1 199 ? -9.962 8.575 13.320 1.00 94.06 199 LEU A N 1
ATOM 1485 C CA . LEU A 1 199 ? -10.029 8.086 14.695 1.00 94.06 199 LEU A CA 1
ATOM 1486 C C . LEU A 1 199 ? -11.423 8.258 15.301 1.00 94.06 199 LEU A C 1
ATOM 1488 O O . LEU A 1 199 ? -11.931 7.324 15.922 1.00 94.06 199 LEU A O 1
ATOM 1492 N N . THR A 1 200 ? -12.087 9.390 15.062 1.00 93.81 200 THR A N 1
ATOM 1493 C CA . THR A 1 200 ? -13.486 9.595 15.474 1.00 93.81 200 THR A CA 1
ATOM 1494 C C . THR A 1 200 ? -14.402 8.567 14.803 1.00 93.81 200 THR A C 1
ATOM 1496 O O . THR A 1 200 ? -15.260 7.965 15.451 1.00 93.81 200 THR A O 1
ATOM 1499 N N . TRP A 1 201 ? -14.196 8.310 13.508 1.00 93.62 201 TRP A N 1
ATOM 1500 C CA . TRP A 1 201 ? -14.962 7.313 12.760 1.00 93.62 201 TRP A CA 1
ATOM 1501 C C . TRP A 1 201 ? -14.776 5.890 13.314 1.00 93.62 201 TRP A C 1
ATOM 1503 O O . TRP A 1 201 ? -15.753 5.143 13.422 1.00 93.62 201 TRP A O 1
ATOM 1513 N N . LEU A 1 202 ? -13.551 5.519 13.697 1.00 93.56 202 LEU A N 1
ATOM 1514 C CA . LEU A 1 202 ? -13.222 4.203 14.253 1.00 93.56 202 LEU A CA 1
ATOM 1515 C C . LEU A 1 202 ? -13.710 4.022 15.693 1.00 93.56 202 LEU A C 1
ATOM 1517 O O . LEU A 1 202 ? -14.347 3.018 16.008 1.00 93.56 202 LEU A O 1
ATOM 1521 N N . THR A 1 203 ? -13.447 4.995 16.563 1.00 91.62 203 THR A N 1
ATOM 1522 C CA . THR A 1 203 ? -13.810 4.930 17.991 1.00 91.62 203 THR A CA 1
ATOM 1523 C C . THR A 1 203 ? -15.322 4.980 18.215 1.00 91.62 203 THR A C 1
ATOM 1525 O O . THR A 1 203 ? -15.819 4.426 19.191 1.00 91.62 203 THR A O 1
ATOM 1528 N N . GLY A 1 204 ? -16.085 5.540 17.269 1.00 91.31 204 GLY A N 1
ATOM 1529 C CA . GLY A 1 204 ? -17.545 5.416 17.244 1.00 91.31 204 GLY A CA 1
ATOM 1530 C C . GLY A 1 204 ? -18.067 4.008 16.913 1.00 91.31 204 GLY A C 1
ATOM 1531 O O . GLY A 1 204 ? -19.262 3.760 17.061 1.00 91.31 204 GLY A O 1
ATOM 1532 N N . ARG A 1 205 ? -17.208 3.088 16.449 1.00 91.06 205 ARG A N 1
ATOM 1533 C CA . ARG A 1 205 ? -17.572 1.722 16.015 1.00 91.06 205 ARG A CA 1
ATOM 1534 C C . ARG A 1 205 ? -17.009 0.623 16.902 1.00 91.06 205 ARG A C 1
ATOM 1536 O O . ARG A 1 205 ? -17.594 -0.452 16.968 1.00 91.06 205 ARG A O 1
ATOM 1543 N N . SER A 1 206 ? -15.872 0.863 17.543 1.00 90.19 206 SER A N 1
ATOM 1544 C CA . SER A 1 206 ? -15.221 -0.118 18.402 1.00 90.19 206 SER A CA 1
ATOM 1545 C C . SER A 1 206 ? -14.492 0.563 19.549 1.00 90.19 206 SER A C 1
ATOM 1547 O O . SER A 1 206 ? -13.927 1.641 19.393 1.00 90.19 206 SER A O 1
ATOM 1549 N N . SER A 1 207 ? -14.460 -0.110 20.697 1.00 86.19 207 SER A N 1
ATOM 1550 C CA . SER A 1 207 ? -13.618 0.266 21.833 1.00 86.19 207 SER A CA 1
ATOM 1551 C C . SER A 1 207 ? -12.177 -0.247 21.705 1.00 86.19 207 SER A C 1
ATOM 1553 O O . SER A 1 207 ? -11.352 0.040 22.566 1.00 86.19 207 SER A O 1
ATOM 1555 N N . LYS A 1 208 ? -11.869 -1.042 20.670 1.00 89.31 208 LYS A N 1
ATOM 1556 C CA . LYS A 1 208 ? -10.534 -1.587 20.393 1.00 89.31 208 LYS A CA 1
ATOM 1557 C C . LYS A 1 208 ? -9.987 -0.984 19.104 1.00 89.31 208 LYS A C 1
ATOM 1559 O O . LYS A 1 208 ? -10.031 -1.610 18.046 1.00 89.31 208 LYS A O 1
ATOM 1564 N N . VAL A 1 209 ? -9.507 0.252 19.202 1.00 90.62 209 VAL A N 1
ATOM 1565 C CA . VAL A 1 209 ? -8.884 0.971 18.085 1.00 90.62 209 VAL A CA 1
ATOM 1566 C C . VAL A 1 209 ? -7.390 1.103 18.331 1.00 90.62 209 VAL A C 1
ATOM 1568 O O . VAL A 1 209 ? -6.963 1.687 19.323 1.00 90.62 209 VAL A O 1
ATOM 1571 N N . PHE A 1 210 ? -6.605 0.573 17.411 1.00 89.88 210 PHE A N 1
ATOM 1572 C CA . PHE A 1 210 ? -5.156 0.666 17.389 1.00 89.88 210 PHE A CA 1
ATOM 1573 C C . PHE A 1 210 ? -4.737 1.633 16.289 1.00 89.88 210 PHE A C 1
ATOM 1575 O O . PHE A 1 210 ? -5.434 1.766 15.285 1.00 89.88 210 PHE A O 1
ATOM 1582 N N . VAL A 1 211 ? -3.596 2.290 16.446 1.00 90.00 211 VAL A N 1
ATOM 1583 C CA . VAL A 1 211 ? -2.960 3.038 15.354 1.00 90.00 211 VAL A CA 1
ATOM 1584 C C . VAL A 1 211 ? -1.596 2.431 15.094 1.00 90.00 211 VAL A C 1
ATOM 1586 O O . VAL A 1 211 ? -0.873 2.186 16.050 1.00 90.00 211 VAL A O 1
ATOM 1589 N N . LEU A 1 212 ? -1.238 2.196 13.837 1.00 87.81 212 LEU A N 1
ATOM 1590 C CA . LEU A 1 212 ? 0.064 1.676 13.437 1.00 87.81 212 LEU A CA 1
ATOM 1591 C C . LEU A 1 212 ? 0.779 2.699 12.549 1.00 87.81 212 LEU A C 1
ATOM 1593 O O . LEU A 1 212 ? 0.493 2.800 11.361 1.00 87.81 212 LEU A O 1
ATOM 1597 N N . GLY A 1 213 ? 1.706 3.457 13.128 1.00 84.62 213 GLY A N 1
ATOM 1598 C CA . GLY A 1 213 ? 2.650 4.289 12.385 1.00 84.62 213 GLY A CA 1
ATOM 1599 C C . GLY A 1 213 ? 3.912 3.501 12.032 1.00 84.62 213 GLY A C 1
ATOM 1600 O O . GLY A 1 213 ? 4.315 2.598 12.765 1.00 84.62 213 GLY A O 1
ATOM 1601 N N . TRP A 1 214 ? 4.583 3.852 10.937 1.00 78.88 214 TRP A N 1
ATOM 1602 C CA . TRP A 1 214 ? 5.859 3.225 10.581 1.00 78.88 214 TRP A CA 1
ATOM 1603 C C . TRP A 1 214 ? 6.870 4.196 9.988 1.00 78.88 214 TRP A C 1
ATOM 1605 O O . TRP A 1 214 ? 6.499 5.252 9.470 1.00 78.88 214 TRP A O 1
ATOM 1615 N N . GLY A 1 215 ? 8.145 3.806 10.019 1.00 76.69 215 GLY A N 1
ATOM 1616 C CA . GLY A 1 215 ? 9.232 4.496 9.329 1.00 76.69 215 GLY A CA 1
ATOM 1617 C C . GLY A 1 215 ? 9.262 5.986 9.654 1.00 76.69 215 GLY A C 1
ATOM 1618 O O . GLY A 1 215 ? 9.108 6.395 10.809 1.00 76.69 215 GLY A O 1
ATOM 1619 N N . ALA A 1 216 ? 9.393 6.821 8.623 1.00 74.06 216 ALA A N 1
ATOM 1620 C CA . ALA A 1 216 ? 9.385 8.274 8.796 1.00 74.06 216 ALA A CA 1
ATOM 1621 C C . ALA A 1 216 ? 8.011 8.840 9.218 1.00 74.06 216 ALA A C 1
ATOM 1623 O O . ALA A 1 216 ? 7.932 9.975 9.694 1.00 74.06 216 ALA A O 1
ATOM 1624 N N . LEU A 1 217 ? 6.923 8.073 9.065 1.00 77.88 217 LEU A N 1
ATOM 1625 C CA . LEU A 1 217 ? 5.568 8.481 9.452 1.00 77.88 217 LEU A CA 1
ATOM 1626 C C . LEU A 1 217 ? 5.255 8.225 10.928 1.00 77.88 217 LEU A C 1
ATOM 1628 O O . LEU A 1 217 ? 4.279 8.784 11.423 1.00 77.88 217 LEU A O 1
ATOM 1632 N N . ALA A 1 218 ? 6.058 7.442 11.652 1.00 80.81 218 ALA A N 1
ATOM 1633 C CA . ALA A 1 218 ? 5.820 7.136 13.064 1.00 80.81 218 ALA A CA 1
ATOM 1634 C C . ALA A 1 218 ? 5.668 8.406 13.925 1.00 80.81 218 ALA A C 1
ATOM 1636 O O . ALA A 1 218 ? 4.661 8.592 14.605 1.00 80.81 218 ALA A O 1
ATOM 1637 N N . SER A 1 219 ? 6.622 9.336 13.833 1.00 77.31 219 SER A N 1
ATOM 1638 C CA . SER A 1 219 ? 6.587 10.591 14.599 1.00 77.31 219 SER A CA 1
ATOM 1639 C C . SER A 1 219 ? 5.416 11.497 14.199 1.00 77.31 219 SER A C 1
ATOM 1641 O O . SER A 1 219 ? 4.784 12.109 15.061 1.00 77.31 219 SER A O 1
ATOM 1643 N N . ARG A 1 220 ? 5.078 11.547 12.902 1.00 79.31 220 ARG A N 1
ATOM 1644 C CA . ARG A 1 220 ? 3.903 12.278 12.393 1.00 79.31 220 ARG A CA 1
ATOM 1645 C C . ARG A 1 220 ? 2.603 11.672 12.903 1.00 79.31 220 ARG A C 1
ATOM 1647 O O . ARG A 1 220 ? 1.726 12.415 13.320 1.00 79.31 220 ARG A O 1
ATOM 1654 N N . THR A 1 221 ? 2.514 10.347 12.931 1.00 83.25 221 THR A N 1
ATOM 1655 C CA . THR A 1 221 ? 1.359 9.601 13.442 1.00 83.25 221 THR A CA 1
ATOM 1656 C C . THR A 1 221 ? 1.107 9.951 14.902 1.00 83.25 221 THR A C 1
ATOM 1658 O O . THR A 1 221 ? 0.006 10.362 15.252 1.00 83.25 221 THR A O 1
ATOM 1661 N N . VAL A 1 222 ? 2.144 9.883 15.740 1.00 82.69 222 VAL A N 1
ATOM 1662 C CA . VAL A 1 222 ? 2.064 10.228 17.169 1.00 82.69 222 VAL A CA 1
ATOM 1663 C C . VAL A 1 222 ? 1.637 11.681 17.364 1.00 82.69 222 VAL A C 1
ATOM 1665 O O . VAL A 1 222 ? 0.727 11.956 18.142 1.00 82.69 222 VAL A O 1
ATOM 1668 N N . ALA A 1 223 ? 2.242 12.611 16.623 1.00 80.56 223 ALA A N 1
ATOM 1669 C CA . ALA A 1 223 ? 1.884 14.025 16.698 1.00 80.56 223 ALA A CA 1
ATOM 1670 C C . ALA A 1 223 ? 0.440 14.301 16.239 1.00 80.56 223 ALA A C 1
ATO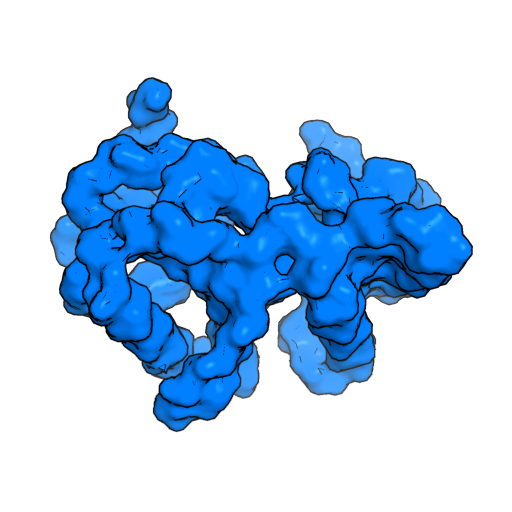M 1672 O O . ALA A 1 223 ? -0.230 15.149 16.824 1.00 80.56 223 ALA A O 1
ATOM 1673 N N . ALA A 1 224 ? -0.038 13.597 15.211 1.00 82.94 224 ALA A N 1
ATOM 1674 C CA . ALA A 1 224 ? -1.374 13.768 14.647 1.00 82.94 224 ALA A CA 1
ATOM 1675 C C . ALA A 1 224 ? -2.480 13.137 15.507 1.00 82.94 224 ALA A C 1
ATOM 1677 O O . ALA A 1 224 ? -3.616 13.601 15.468 1.00 82.94 224 ALA A O 1
ATOM 1678 N N . ILE A 1 225 ? -2.155 12.111 16.301 1.00 84.62 225 ILE A N 1
ATOM 1679 C CA . ILE A 1 225 ? -3.076 11.538 17.292 1.00 84.62 225 ILE A CA 1
ATOM 1680 C C . ILE A 1 225 ? -3.381 12.555 18.401 1.00 84.62 225 ILE A C 1
ATOM 1682 O O . ILE A 1 225 ? -4.531 12.663 18.827 1.00 84.62 225 ILE A O 1
ATOM 1686 N N . GLY A 1 226 ? -2.373 13.305 18.860 1.00 81.06 226 GLY A N 1
ATOM 1687 C CA . GLY A 1 226 ? -2.526 14.258 19.963 1.00 81.06 226 GLY A CA 1
ATOM 1688 C C . GLY A 1 226 ? -3.116 13.597 21.215 1.00 81.06 226 GLY A C 1
ATOM 1689 O O . GLY A 1 226 ? -2.684 12.516 21.610 1.00 81.06 226 GLY A O 1
ATOM 1690 N N . ASP A 1 227 ? -4.141 14.220 21.800 1.00 78.62 227 ASP A N 1
ATOM 1691 C CA . ASP A 1 227 ? -4.828 13.736 23.009 1.00 78.62 227 ASP A CA 1
ATOM 1692 C C . ASP A 1 227 ? -6.090 12.899 22.698 1.00 78.62 227 ASP A C 1
ATOM 1694 O O . ASP A 1 227 ? -7.030 12.851 23.498 1.00 78.62 227 ASP A O 1
ATOM 1698 N N . HIS A 1 228 ? -6.173 12.268 21.517 1.00 82.75 228 HIS A N 1
ATOM 1699 C CA . HIS A 1 228 ? -7.374 11.527 21.122 1.00 82.75 228 HIS A CA 1
ATOM 1700 C C . HIS A 1 228 ? -7.682 10.380 22.100 1.00 82.75 228 HIS A C 1
ATOM 1702 O O . HIS A 1 228 ? -6.956 9.392 22.203 1.00 82.75 228 HIS A O 1
ATOM 1708 N N . SER A 1 229 ? -8.813 10.485 22.799 1.00 82.69 229 SER A N 1
ATOM 1709 C CA . SER A 1 229 ? -9.288 9.454 23.727 1.00 82.69 229 SER A CA 1
ATOM 1710 C C . SER A 1 229 ? -9.909 8.251 23.001 1.00 82.69 229 SER A C 1
ATOM 1712 O O . SER A 1 229 ? -10.346 8.371 21.858 1.00 82.69 229 SER A O 1
ATOM 1714 N N . GLY A 1 230 ? -9.986 7.091 23.660 1.00 83.12 230 GLY A N 1
ATOM 1715 C CA . GLY A 1 230 ? -10.657 5.898 23.115 1.00 83.12 230 GLY A CA 1
ATOM 1716 C C . GLY A 1 230 ? -9.771 4.965 22.282 1.00 83.12 230 GLY A C 1
ATOM 1717 O O . GLY A 1 230 ? -10.277 3.997 21.719 1.00 83.12 230 GLY A O 1
ATOM 1718 N N . LEU A 1 231 ? -8.461 5.224 22.220 1.00 86.94 231 LEU A N 1
ATOM 1719 C CA . LEU A 1 231 ? -7.496 4.306 21.614 1.00 86.94 231 LEU A CA 1
ATOM 1720 C C . LEU A 1 231 ? -7.116 3.190 22.589 1.00 86.94 231 LEU A C 1
ATOM 1722 O O . LEU A 1 231 ? -6.861 3.434 23.769 1.00 86.94 231 LEU A O 1
ATOM 1726 N N . ALA A 1 232 ? -7.034 1.971 22.067 1.00 85.31 232 ALA A N 1
ATOM 1727 C CA . ALA A 1 232 ? -6.532 0.808 22.782 1.00 85.31 232 ALA A CA 1
ATOM 1728 C C . ALA A 1 232 ? -5.001 0.759 22.801 1.00 85.31 232 ALA A C 1
ATOM 1730 O O . ALA A 1 232 ? -4.447 0.332 23.807 1.00 85.31 232 ALA A O 1
ATOM 1731 N N . ALA A 1 233 ? -4.320 1.186 21.728 1.00 84.56 233 ALA A N 1
ATOM 1732 C CA . ALA A 1 233 ? -2.859 1.327 21.679 1.00 84.56 233 ALA A CA 1
ATOM 1733 C C . ALA A 1 233 ? -2.403 2.151 20.457 1.00 84.56 233 ALA A C 1
ATOM 1735 O O . ALA A 1 233 ? -3.149 2.312 19.489 1.00 84.56 233 ALA A O 1
ATOM 1736 N N . VAL A 1 234 ? -1.153 2.621 20.476 1.00 83.56 234 VAL A N 1
ATOM 1737 C CA . VAL A 1 234 ? -0.481 3.228 19.312 1.00 83.56 234 VAL A CA 1
ATOM 1738 C C . VAL A 1 234 ? 0.843 2.506 19.100 1.00 83.56 234 VAL A C 1
ATOM 1740 O O . VAL A 1 234 ? 1.670 2.406 19.988 1.00 83.56 234 VAL A O 1
ATOM 1743 N N . LEU A 1 235 ? 1.080 1.975 17.921 1.00 82.25 235 LEU A N 1
ATOM 1744 C CA . LEU A 1 235 ? 2.235 1.154 17.610 1.00 82.25 235 LEU A CA 1
ATOM 1745 C C . LEU A 1 235 ? 3.050 1.911 16.575 1.00 82.25 235 LEU A C 1
ATOM 1747 O O . LEU A 1 235 ? 2.515 2.312 15.548 1.00 82.25 235 LEU A O 1
ATOM 1751 N N . CYS A 1 236 ? 4.322 2.159 16.853 1.00 78.38 236 CYS A N 1
ATOM 1752 C CA . CYS A 1 236 ? 5.240 2.766 15.903 1.00 78.38 236 CYS A CA 1
ATOM 1753 C C . CYS A 1 236 ? 6.371 1.792 15.602 1.00 78.38 236 CYS A C 1
ATOM 1755 O O . CYS A 1 236 ? 7.211 1.517 16.459 1.00 78.38 236 CYS A O 1
ATOM 1757 N N . CYS A 1 237 ? 6.394 1.294 14.370 1.00 71.88 237 CYS A N 1
ATOM 1758 C CA . CYS A 1 237 ? 7.434 0.396 13.886 1.00 71.88 237 CYS A CA 1
ATOM 1759 C C . CYS A 1 237 ? 8.524 1.189 13.159 1.00 71.88 237 CYS A C 1
ATOM 1761 O O . CYS A 1 237 ? 8.207 2.022 12.310 1.00 71.88 237 CYS A O 1
ATOM 1763 N N . PRO A 1 238 ? 9.812 0.936 13.416 1.00 63.78 238 PRO A N 1
ATOM 1764 C CA . PRO A 1 238 ? 10.874 1.546 12.625 1.00 63.78 238 PRO A CA 1
ATOM 1765 C C . PRO A 1 238 ? 10.885 1.029 11.176 1.00 63.78 238 PRO A C 1
ATOM 1767 O O . PRO A 1 238 ? 11.249 1.784 10.276 1.00 63.78 238 PRO A O 1
ATOM 1770 N N . ASP A 1 239 ? 10.450 -0.215 10.937 1.00 65.69 239 ASP A N 1
ATOM 1771 C CA . ASP A 1 239 ? 10.472 -0.862 9.620 1.00 65.69 239 ASP A CA 1
ATOM 1772 C C . ASP A 1 239 ? 9.141 -1.573 9.309 1.00 65.69 239 ASP A C 1
ATOM 1774 O O . ASP A 1 239 ? 8.544 -2.229 10.163 1.00 65.69 239 ASP A O 1
ATOM 1778 N N . ALA A 1 240 ? 8.683 -1.473 8.058 1.00 59.00 240 ALA A N 1
ATOM 1779 C CA . ALA A 1 240 ? 7.517 -2.197 7.555 1.00 59.00 240 ALA A CA 1
ATOM 1780 C C . ALA A 1 240 ? 7.724 -3.723 7.555 1.00 59.00 240 ALA A C 1
ATOM 1782 O O . ALA A 1 240 ? 6.747 -4.463 7.630 1.00 59.00 240 ALA A O 1
ATOM 1783 N N . ALA A 1 241 ? 8.970 -4.208 7.516 1.00 59.28 241 ALA A N 1
ATOM 1784 C CA . ALA A 1 241 ? 9.276 -5.633 7.663 1.00 59.28 241 ALA A CA 1
ATOM 1785 C C . ALA A 1 241 ? 8.844 -6.205 9.030 1.00 59.28 241 ALA A C 1
ATOM 1787 O O . ALA A 1 241 ? 8.633 -7.410 9.152 1.00 59.28 241 ALA A O 1
ATOM 1788 N N . GLU A 1 242 ? 8.668 -5.352 10.044 1.00 64.31 242 GLU A N 1
ATOM 1789 C CA . GLU A 1 242 ? 8.219 -5.740 11.386 1.00 64.31 242 GLU A CA 1
ATOM 1790 C C . GLU A 1 242 ? 6.691 -5.677 11.551 1.00 64.31 242 GLU A C 1
ATOM 1792 O O . GLU A 1 242 ? 6.166 -6.051 12.601 1.00 64.31 242 GLU A O 1
ATOM 1797 N N . ALA A 1 243 ? 5.957 -5.250 10.516 1.00 61.25 243 ALA A N 1
ATOM 1798 C CA . ALA A 1 243 ? 4.504 -5.101 10.552 1.00 61.25 243 ALA A CA 1
ATOM 1799 C C . ALA A 1 243 ? 3.777 -6.390 10.958 1.00 61.25 243 ALA A C 1
ATOM 1801 O O . ALA A 1 243 ? 2.879 -6.338 11.797 1.00 61.25 243 ALA A O 1
ATOM 1802 N N . ASP A 1 244 ? 4.175 -7.542 10.403 1.00 63.22 244 ASP A N 1
ATOM 1803 C CA . ASP A 1 244 ? 3.548 -8.830 10.731 1.00 63.22 244 ASP A CA 1
ATOM 1804 C C . ASP A 1 244 ? 3.750 -9.185 12.209 1.00 63.22 244 ASP A C 1
ATOM 1806 O O . ASP A 1 244 ? 2.802 -9.557 12.899 1.00 63.22 244 ASP A O 1
ATOM 1810 N N . ALA A 1 245 ? 4.968 -8.993 12.725 1.00 65.19 245 ALA A N 1
ATOM 1811 C CA . ALA A 1 245 ? 5.286 -9.249 14.126 1.00 65.19 245 ALA A CA 1
ATOM 1812 C C . ALA A 1 245 ? 4.466 -8.347 15.057 1.00 65.19 245 ALA A C 1
ATOM 1814 O O . ALA A 1 245 ? 3.862 -8.832 16.010 1.00 65.19 245 ALA A O 1
ATOM 1815 N N . VAL A 1 246 ? 4.376 -7.052 14.748 1.00 64.69 246 VAL A N 1
ATOM 1816 C CA . VAL A 1 246 ? 3.616 -6.094 15.561 1.00 64.69 246 VAL A CA 1
ATOM 1817 C C . VAL A 1 246 ? 2.119 -6.355 15.504 1.00 64.69 246 VAL A C 1
ATOM 1819 O O . VAL A 1 246 ? 1.443 -6.297 16.530 1.00 64.69 246 VAL A O 1
ATOM 1822 N N . CYS A 1 247 ? 1.584 -6.704 14.341 1.00 64.44 247 CYS A N 1
ATOM 1823 C CA . CYS A 1 247 ? 0.168 -7.007 14.241 1.00 64.44 247 CYS A CA 1
ATOM 1824 C C . CYS A 1 247 ? -0.200 -8.300 14.980 1.00 64.44 247 CYS A C 1
ATOM 1826 O O . CYS A 1 247 ? -1.254 -8.348 15.607 1.00 64.44 247 CYS A O 1
ATOM 1828 N N . ARG A 1 248 ? 0.667 -9.324 14.996 1.00 68.25 248 ARG A N 1
ATOM 1829 C CA . ARG A 1 248 ? 0.449 -10.541 15.806 1.00 68.25 248 ARG A CA 1
ATOM 1830 C C . ARG A 1 248 ? 0.333 -10.258 17.303 1.00 68.25 248 ARG A C 1
ATOM 1832 O O . ARG A 1 248 ? -0.273 -11.057 18.010 1.00 68.25 248 ARG A O 1
ATOM 1839 N N . LEU A 1 249 ? 0.862 -9.131 17.782 1.00 63.38 249 LEU A N 1
ATOM 1840 C CA . LEU A 1 249 ? 0.711 -8.702 19.173 1.00 63.38 249 LEU A CA 1
ATOM 1841 C C . LEU A 1 249 ? -0.662 -8.076 19.455 1.00 63.38 249 LEU A C 1
ATOM 1843 O O . LEU A 1 249 ? -1.077 -8.062 20.611 1.00 63.38 249 LEU A O 1
ATOM 1847 N N . LEU A 1 250 ? -1.396 -7.602 18.437 1.00 65.69 250 LEU A N 1
ATOM 1848 C CA . LEU A 1 250 ? -2.667 -6.878 18.603 1.00 65.69 250 LEU A CA 1
ATOM 1849 C C . LEU A 1 250 ? -3.693 -7.594 19.496 1.00 65.69 250 LEU A C 1
ATOM 1851 O O . LEU A 1 250 ? -4.274 -6.922 20.350 1.00 65.69 250 LEU A O 1
ATOM 1855 N N . PRO A 1 251 ? -3.917 -8.921 19.382 1.00 64.25 251 PRO A N 1
ATOM 1856 C CA . PRO A 1 251 ? -4.877 -9.615 20.241 1.00 64.25 251 PRO A CA 1
ATOM 1857 C C . PRO A 1 251 ? -4.495 -9.611 21.728 1.00 64.25 251 PRO A C 1
ATOM 1859 O O . PRO A 1 251 ? -5.378 -9.739 22.574 1.00 64.25 251 PRO A O 1
ATOM 1862 N N . ALA A 1 252 ? -3.203 -9.475 22.042 1.00 60.94 252 ALA A N 1
ATOM 1863 C CA . ALA A 1 252 ? -2.662 -9.500 23.400 1.00 60.94 252 ALA A CA 1
ATOM 1864 C C . ALA A 1 252 ? -2.519 -8.102 24.031 1.00 60.94 252 ALA A C 1
ATOM 1866 O O . ALA A 1 252 ? -2.203 -7.993 25.216 1.00 60.94 252 ALA A O 1
ATOM 1867 N N . LEU A 1 253 ? -2.737 -7.029 23.263 1.00 59.72 253 LEU A N 1
ATOM 1868 C CA . LEU A 1 253 ? -2.642 -5.664 23.769 1.00 59.72 253 LEU A CA 1
ATOM 1869 C C . LEU A 1 253 ? -3.918 -5.284 24.531 1.00 59.72 253 LEU A C 1
ATOM 1871 O O . LEU A 1 253 ? -4.946 -4.940 23.947 1.00 59.72 253 LEU A O 1
ATOM 1875 N N . GLU A 1 254 ? -3.830 -5.311 25.858 1.00 52.09 254 GLU A N 1
ATOM 1876 C CA . GLU A 1 254 ? -4.821 -4.727 26.758 1.00 52.09 254 GLU A CA 1
ATOM 1877 C C . GLU A 1 254 ? -4.309 -3.360 27.250 1.00 52.09 254 GLU A C 1
ATOM 1879 O O . GLU A 1 254 ? -3.294 -3.295 27.941 1.00 52.09 254 GLU A O 1
ATOM 1884 N N . CYS A 1 255 ? -5.036 -2.277 26.935 1.00 47.03 255 CYS A N 1
ATOM 1885 C CA . CYS A 1 255 ? -4.836 -0.903 27.446 1.00 47.03 255 CYS A CA 1
ATOM 1886 C C . CYS A 1 255 ? -3.644 -0.100 26.850 1.00 47.03 255 CYS A C 1
ATOM 1888 O O . CYS A 1 255 ? -2.660 -0.693 26.399 1.00 47.03 255 CYS A O 1
ATOM 1890 N N . PRO A 1 256 ? -3.731 1.259 26.819 1.00 47.91 256 PRO A N 1
ATOM 1891 C CA . PRO A 1 256 ? -2.969 2.120 25.907 1.00 47.91 256 PRO A CA 1
ATOM 1892 C C . PRO A 1 256 ? -1.469 1.964 26.093 1.00 47.91 256 PRO A C 1
ATOM 1894 O O . PRO A 1 256 ? -0.849 2.554 26.975 1.00 47.91 256 PRO A O 1
ATOM 1897 N N . SER A 1 257 ? -0.897 1.147 25.222 1.00 48.62 257 SER A N 1
ATOM 1898 C CA . SER A 1 257 ? 0.534 0.924 25.117 1.00 48.62 257 SER A CA 1
ATOM 1899 C C . SER A 1 257 ? 1.018 1.676 23.890 1.00 48.62 257 SER A C 1
ATOM 1901 O O . SER A 1 257 ? 0.391 1.581 22.832 1.00 48.62 257 SER A O 1
ATOM 1903 N N . VAL A 1 258 ? 2.096 2.454 24.030 1.00 51.38 258 VAL A N 1
ATOM 1904 C CA . VAL A 1 258 ? 2.743 3.067 22.869 1.00 51.38 258 VAL A CA 1
ATOM 1905 C C . VAL A 1 258 ? 4.107 2.455 22.658 1.00 51.38 258 VAL A C 1
ATOM 1907 O O . VAL A 1 258 ? 5.019 2.653 23.458 1.00 51.38 258 VAL A O 1
ATOM 1910 N N . LEU A 1 259 ? 4.245 1.708 21.568 1.00 52.94 259 LEU A N 1
ATOM 1911 C CA . LEU A 1 259 ? 5.549 1.254 21.103 1.00 52.94 259 LEU A CA 1
ATOM 1912 C C . LEU A 1 259 ? 6.149 2.394 20.289 1.00 52.94 259 LEU A C 1
ATOM 1914 O O . LEU A 1 259 ? 5.605 2.719 19.242 1.00 52.94 259 LEU A O 1
ATOM 1918 N N . LEU A 1 260 ? 7.217 3.026 20.773 1.00 49.03 260 LEU A N 1
ATOM 1919 C CA . LEU A 1 260 ? 8.003 3.999 20.008 1.00 49.03 260 LEU A CA 1
ATOM 1920 C C . LEU A 1 260 ? 9.397 3.430 19.719 1.00 49.03 260 LEU A C 1
ATOM 1922 O O . LEU A 1 260 ? 9.906 2.651 20.533 1.00 49.03 260 LEU A O 1
ATOM 1926 N N . PRO A 1 261 ? 10.046 3.846 18.614 1.00 46.31 261 PRO A N 1
ATOM 1927 C CA . PRO A 1 261 ? 11.470 3.612 18.423 1.00 46.31 261 P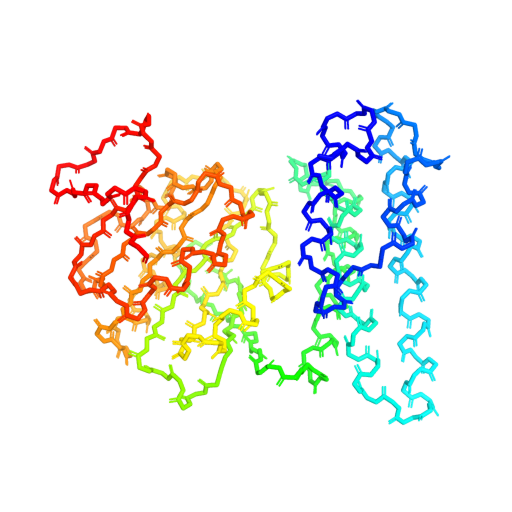RO A CA 1
ATOM 1928 C C . PRO A 1 261 ? 12.270 4.188 19.608 1.00 46.31 261 PRO A C 1
ATOM 1930 O O . PRO A 1 261 ? 11.862 5.221 20.151 1.00 46.31 261 PRO A O 1
ATOM 1933 N N . PRO A 1 262 ? 13.417 3.586 19.976 1.00 42.44 262 PRO A N 1
ATOM 1934 C CA . PRO A 1 262 ? 14.204 3.975 21.153 1.00 42.44 262 PRO A CA 1
ATOM 1935 C C . PRO A 1 262 ? 14.593 5.463 21.213 1.00 42.44 262 PRO A C 1
ATOM 1937 O O . PRO A 1 262 ? 14.802 5.988 22.303 1.00 42.44 262 PRO A O 1
ATOM 1940 N N . ASP A 1 263 ? 14.647 6.139 20.062 1.00 45.78 263 ASP A N 1
ATOM 1941 C CA . ASP A 1 263 ? 15.189 7.496 19.921 1.00 45.78 263 ASP A CA 1
ATOM 1942 C C . ASP A 1 263 ? 14.115 8.597 19.776 1.00 45.78 263 ASP A C 1
ATOM 1944 O O . ASP A 1 263 ? 14.429 9.734 19.424 1.00 45.78 263 ASP A O 1
ATOM 1948 N N . SER A 1 264 ? 12.834 8.290 20.014 1.00 46.62 264 SER A N 1
ATOM 1949 C CA . SER A 1 264 ? 11.748 9.282 19.919 1.00 46.62 264 SER A CA 1
ATOM 1950 C C . SER A 1 264 ? 11.484 9.944 21.274 1.00 46.62 264 SER A C 1
ATOM 1952 O O . SER A 1 264 ? 11.224 9.246 22.253 1.00 46.62 264 SER A O 1
ATOM 1954 N N . GLU A 1 265 ? 11.494 11.282 21.346 1.00 43.16 265 GLU A N 1
ATOM 1955 C CA . GLU A 1 265 ? 11.022 12.001 22.539 1.00 43.16 265 GLU A CA 1
ATOM 1956 C C . GLU A 1 265 ? 9.556 11.629 22.814 1.00 43.16 265 GLU A C 1
ATOM 1958 O O . GLU A 1 265 ? 8.654 11.892 22.017 1.00 43.16 265 GLU A O 1
ATOM 1963 N N . VAL A 1 266 ? 9.331 10.950 23.937 1.00 42.94 266 VAL A N 1
ATOM 1964 C CA . VAL A 1 266 ? 8.026 10.417 24.322 1.00 42.94 266 VAL A CA 1
ATOM 1965 C C . VAL A 1 266 ? 7.161 11.550 24.879 1.00 42.94 266 VAL A C 1
ATOM 1967 O O . VAL A 1 266 ? 7.541 12.204 25.851 1.00 42.94 266 VAL A O 1
ATOM 1970 N N . ALA A 1 267 ? 5.976 11.762 24.302 1.00 43.28 267 ALA A N 1
ATOM 1971 C CA . ALA A 1 267 ? 4.959 12.620 24.906 1.00 43.28 267 ALA A CA 1
ATOM 1972 C C . ALA A 1 267 ? 4.567 12.074 26.294 1.00 43.28 267 ALA A C 1
ATOM 1974 O O . ALA A 1 267 ? 4.416 10.865 26.483 1.00 43.28 267 ALA A O 1
ATOM 1975 N N . ALA A 1 268 ? 4.432 12.958 27.284 1.00 37.84 268 ALA A N 1
ATOM 1976 C CA . ALA A 1 268 ? 4.189 12.575 28.673 1.00 37.84 268 ALA A CA 1
ATOM 1977 C C . ALA A 1 268 ? 2.955 11.656 28.815 1.00 37.84 268 ALA A C 1
ATOM 1979 O O . ALA A 1 268 ? 1.855 12.029 28.423 1.00 37.84 268 ALA A O 1
ATOM 1980 N N . GLY A 1 269 ? 3.140 10.469 29.410 1.00 37.28 269 GLY A N 1
ATOM 1981 C CA . GLY A 1 269 ? 2.056 9.520 29.717 1.00 37.28 269 GLY A CA 1
ATOM 1982 C C . GLY A 1 269 ? 2.136 8.159 29.015 1.00 37.28 269 GLY A C 1
ATOM 1983 O O . GLY A 1 269 ? 1.349 7.273 29.335 1.00 37.28 269 GLY A O 1
ATOM 1984 N N . LEU A 1 270 ? 3.097 7.959 28.110 1.00 46.12 270 LEU A N 1
ATOM 1985 C CA . LEU A 1 270 ? 3.242 6.729 27.326 1.00 46.12 270 LEU A CA 1
ATOM 1986 C C . LEU A 1 270 ? 4.331 5.798 27.901 1.00 46.12 270 LEU A C 1
ATOM 1988 O O . LEU A 1 270 ? 5.344 6.268 28.419 1.00 46.12 270 LEU A O 1
ATOM 1992 N N . ARG A 1 271 ? 4.133 4.471 27.831 1.00 40.12 271 ARG A N 1
ATOM 1993 C CA . ARG A 1 271 ? 5.094 3.453 28.307 1.00 40.12 271 ARG A CA 1
ATOM 1994 C C . ARG A 1 271 ? 5.558 2.538 27.177 1.00 40.12 271 ARG A C 1
ATOM 1996 O O . ARG A 1 271 ? 4.735 2.040 26.417 1.00 40.12 271 ARG A O 1
ATOM 2003 N N . TRP A 1 272 ? 6.862 2.265 27.157 1.00 47.59 272 TRP A N 1
ATOM 2004 C CA . TRP A 1 272 ? 7.495 1.249 26.316 1.00 47.59 272 TRP A CA 1
ATOM 2005 C C . TRP A 1 272 ? 7.094 -0.166 26.758 1.00 47.59 272 TRP A C 1
ATOM 2007 O O . TRP A 1 272 ? 7.088 -0.447 27.961 1.00 47.59 272 TRP A O 1
ATOM 2017 N N . LEU A 1 273 ? 6.834 -1.067 25.805 1.00 43.47 273 LEU A N 1
ATOM 2018 C CA . LEU A 1 273 ? 6.919 -2.509 26.052 1.00 43.47 273 LEU A CA 1
ATOM 2019 C C . LEU A 1 273 ? 8.221 -3.026 25.427 1.00 43.47 273 LEU A C 1
ATOM 2021 O O . LEU A 1 273 ? 8.521 -2.668 24.286 1.00 43.47 273 LEU A O 1
ATOM 2025 N N . PRO A 1 274 ? 8.994 -3.862 26.139 1.00 38.06 274 PRO A N 1
ATOM 2026 C CA . PRO A 1 274 ? 10.202 -4.434 25.582 1.00 38.06 274 PRO A CA 1
ATOM 2027 C C . PRO A 1 274 ? 9.959 -5.258 24.329 1.00 38.06 274 PRO A C 1
ATOM 2029 O O . PRO A 1 274 ? 8.992 -6.006 24.271 1.00 38.06 274 PRO A O 1
ATOM 2032 N N . SER A 1 275 ? 10.917 -5.240 23.396 1.00 38.88 275 SER A N 1
ATOM 2033 C CA . SER A 1 275 ? 10.995 -6.143 22.229 1.00 38.88 275 SER A CA 1
ATOM 2034 C C . SER A 1 275 ? 11.006 -7.640 22.583 1.00 38.88 275 SER A C 1
ATOM 2036 O O . SER A 1 275 ? 11.037 -8.481 21.694 1.00 38.88 275 SER A O 1
ATOM 2038 N N . ASN A 1 276 ? 11.009 -7.973 23.876 1.00 34.22 276 ASN A N 1
ATOM 2039 C CA . ASN A 1 276 ? 11.030 -9.327 24.415 1.00 34.22 276 ASN A CA 1
ATOM 2040 C C . ASN A 1 276 ? 9.655 -9.733 24.979 1.00 34.22 276 ASN A C 1
ATOM 2042 O O . ASN A 1 276 ? 9.593 -10.455 25.977 1.00 34.22 276 ASN A O 1
ATOM 2046 N N . VAL A 1 277 ? 8.558 -9.243 24.393 1.00 33.19 277 VAL A N 1
ATOM 2047 C CA . VAL A 1 277 ? 7.258 -9.905 24.563 1.00 33.19 277 VAL A CA 1
ATOM 2048 C C . VAL A 1 277 ? 7.351 -11.238 23.797 1.00 33.19 277 VAL A C 1
ATOM 2050 O O . VAL A 1 277 ? 7.725 -11.204 22.625 1.00 33.19 277 VAL A O 1
ATOM 2053 N N . PRO A 1 278 ? 7.147 -12.384 24.472 1.00 40.78 278 PRO A N 1
ATOM 2054 C CA . PRO A 1 278 ? 7.398 -13.719 23.924 1.00 40.78 278 PRO A CA 1
ATOM 2055 C C . PRO A 1 278 ? 6.526 -14.079 22.718 1.00 40.78 278 PRO A C 1
ATOM 2057 O O . PRO A 1 278 ? 5.387 -13.566 22.630 1.00 40.78 278 PRO A O 1
#

pLDDT: mean 84.42, std 16.35, range [33.19, 98.75]

Secondary structure (DSSP, 8-state):
--S-SSHHHHHHHHHHHHTTTTTSS-HHHHHHHHHHS-TT-HHHHHHHHHHHHHHHHHHHHHHHHTT-HHHHHHHHHHHHHHHHHHHGGGTT-TT-HHHHHHHHHHHHHHHHHGGG-SS-EEEEEEE-SS-EEEEEEES-GGGTT-EEEEEEBTTB-HHHHHHHHHHHHHHTT-EEEEEEPPTTT--HHHHHHHHHHHHHHHHTT-S-EEEEEEGGGHHHHHHHHTT-TT-SEEEEES-GGGHHHHHHHGGG--S-EEE--TTS-PPTT--PPPTT--

Sequence (278 aa):
MQLHTDPAFDRLLLRSLSVTAVGAANATAIAGVGTQVAPGEVVSWERYWRREGDRALERADDRLAADDVSGAGRQLLSASWSYGQAAHFYRSDPASEMWQTNRLSQISAFQAAIPLLPNRCEPIVMSTRVGNCHGYLIGEEQNAGAYVLIPVGVEMSAEDSYALFASTAEAVGARCLVIDLCMSDGTRAADADVMGTALTWLTGRSSKVFVLGWGALASRTVAAIGDHSGLAAVLCCPDAAEADAVCRLLPALECPSVLLPPDSEVAAGLRWLPSNVP

Foldseek 3Di:
DALAPAPVLRQLLVVLVLLVVVLLADPVLSNVCRVQPDHPRLVSQLVSLQVQLVVLCVQLVVCVVVVNLLSNLSSLSNSLSSLCRSLQVVQLPPVDPSNVVSNVRNVVSLVVSQVSHPWHKDWDWFQWPVGIWIAIKTHDPQLLQAEEEEEDENRDDRSRVCSLPRVLCHVLSYIYTYIYQDPPPPDLVSLLRRLVRVLVVSLVRYLHYEYEAEAPCQLSNVSSCPPPPSYLEYEYYNDSVCVSVVSVCSVVRGHYAYDDDPPDDDDPPHDHDDPPPD

Radius of gyration: 18.51 Å; chains: 1; bounding box: 42×39×50 Å